Protein AF-C4B6M8-F1 (afdb_monomer_lite)

Structure (mmCIF, N/CA/C/O backbone):
data_AF-C4B6M8-F1
#
_entry.id   AF-C4B6M8-F1
#
loop_
_atom_site.group_PDB
_atom_site.id
_atom_site.type_symbol
_atom_site.label_atom_id
_atom_site.label_alt_id
_atom_site.label_comp_id
_atom_site.label_asym_id
_atom_site.label_entity_id
_atom_site.label_seq_id
_atom_site.pdbx_PDB_ins_code
_atom_site.Cartn_x
_atom_site.Cartn_y
_atom_site.Cartn_z
_atom_site.occupancy
_atom_site.B_iso_or_equiv
_atom_site.auth_seq_id
_atom_site.auth_comp_id
_atom_site.auth_asym_id
_atom_site.auth_atom_id
_atom_site.pdbx_PDB_model_num
ATOM 1 N N . ILE A 1 1 ? -3.244 21.703 19.132 1.00 48.34 1 ILE A N 1
ATOM 2 C CA . ILE A 1 1 ? -3.647 22.672 20.190 1.00 48.34 1 ILE A CA 1
ATOM 3 C C . ILE A 1 1 ? -4.623 22.036 21.185 1.00 48.34 1 ILE A C 1
ATOM 5 O O . ILE A 1 1 ? -4.313 22.049 22.366 1.00 48.34 1 ILE A O 1
ATOM 9 N N . LYS A 1 2 ? -5.740 21.423 20.753 1.00 48.28 2 LYS A N 1
ATOM 10 C CA . LYS A 1 2 ? -6.711 20.785 21.672 1.00 48.28 2 LYS A CA 1
ATOM 11 C C . LYS A 1 2 ? -6.120 19.629 22.501 1.00 48.28 2 LYS A C 1
ATOM 13 O O . LYS A 1 2 ? -6.300 19.632 23.711 1.00 48.28 2 LYS A O 1
ATOM 18 N N . ASP A 1 3 ? -5.331 18.742 21.893 1.00 51.31 3 ASP A N 1
ATOM 19 C CA . ASP A 1 3 ? -4.722 17.603 22.612 1.00 51.31 3 ASP A CA 1
ATOM 20 C C . ASP A 1 3 ? -3.684 18.035 23.658 1.00 51.31 3 ASP A C 1
ATOM 22 O O . ASP A 1 3 ? -3.608 17.466 24.742 1.00 51.31 3 ASP A O 1
ATOM 26 N N . VAL A 1 4 ? -2.935 19.108 23.377 1.00 56.59 4 VAL A N 1
ATOM 27 C CA . VAL A 1 4 ? -1.954 19.686 24.315 1.00 56.59 4 VAL A CA 1
ATOM 28 C C . VAL A 1 4 ? -2.655 20.270 25.547 1.00 56.59 4 VAL A C 1
ATOM 30 O O . VAL A 1 4 ? -2.193 20.085 26.667 1.00 56.59 4 VAL A O 1
ATOM 33 N N . ILE A 1 5 ? -3.810 20.917 25.356 1.00 60.72 5 ILE A N 1
ATOM 34 C CA . ILE A 1 5 ? -4.607 21.495 26.449 1.00 60.72 5 ILE A CA 1
ATOM 35 C C . ILE A 1 5 ? -5.268 20.398 27.299 1.00 60.72 5 ILE A C 1
ATOM 37 O O . ILE A 1 5 ? -5.384 20.550 28.513 1.00 60.72 5 ILE A O 1
ATOM 41 N N . ILE A 1 6 ? -5.700 19.295 26.680 1.00 61.78 6 ILE A N 1
ATOM 42 C CA . ILE A 1 6 ? -6.284 18.146 27.391 1.00 61.78 6 ILE A CA 1
ATOM 43 C C . ILE A 1 6 ? -5.220 17.458 28.245 1.00 61.78 6 ILE A C 1
ATOM 45 O O . ILE A 1 6 ? -5.457 17.216 29.426 1.00 61.78 6 ILE A O 1
ATOM 49 N N . ASN A 1 7 ? -4.036 17.218 27.679 1.00 66.62 7 ASN A N 1
ATOM 50 C CA . ASN A 1 7 ? -2.936 16.605 28.415 1.00 66.62 7 ASN A CA 1
ATOM 51 C C . ASN A 1 7 ? -2.505 17.471 29.603 1.00 66.62 7 ASN A C 1
ATOM 53 O O . ASN A 1 7 ? -2.341 16.934 30.691 1.00 66.62 7 ASN A O 1
ATOM 57 N N . GLN A 1 8 ? -2.431 18.798 29.442 1.00 76.69 8 GLN A N 1
ATOM 58 C CA . GLN A 1 8 ? -2.112 19.692 30.559 1.00 76.69 8 GLN A CA 1
ATOM 59 C C . GLN A 1 8 ? -3.161 19.619 31.682 1.00 76.69 8 GLN A C 1
ATOM 61 O O . GLN A 1 8 ? -2.805 19.454 32.842 1.00 76.69 8 GLN A O 1
ATOM 66 N N . LYS A 1 9 ? -4.459 19.644 31.347 1.00 75.62 9 LYS A N 1
ATOM 67 C CA . LYS A 1 9 ? -5.543 19.555 32.345 1.00 75.62 9 LYS A CA 1
ATOM 68 C C . LYS A 1 9 ? -5.577 18.224 33.099 1.00 75.62 9 LYS A C 1
ATOM 70 O O . LYS A 1 9 ? -5.992 18.196 34.257 1.00 75.62 9 LYS A O 1
ATOM 75 N N . ILE A 1 10 ? -5.201 17.125 32.441 1.00 80.19 10 ILE A N 1
ATOM 76 C CA . ILE A 1 10 ? -5.080 15.811 33.086 1.00 80.19 10 ILE A CA 1
ATOM 77 C C . ILE A 1 10 ? -3.898 15.827 34.054 1.00 80.19 10 ILE A C 1
ATOM 79 O O . ILE A 1 10 ? -4.069 15.415 35.198 1.00 80.19 10 ILE A O 1
ATOM 83 N N . THR A 1 11 ? -2.744 16.347 33.626 1.00 83.06 11 THR A N 1
ATOM 84 C CA . THR A 1 11 ? -1.555 16.483 34.477 1.00 83.06 11 THR A CA 1
ATOM 85 C C . THR A 1 11 ? -1.863 17.292 35.736 1.00 83.06 11 THR A C 1
ATOM 87 O O . THR A 1 11 ? -1.689 16.775 36.835 1.00 83.06 11 THR A O 1
ATOM 90 N N . ASP A 1 12 ? -2.456 18.483 35.597 1.00 84.25 12 ASP A N 1
ATOM 91 C CA . ASP A 1 12 ? -2.757 19.363 36.735 1.00 84.25 12 ASP A CA 1
ATOM 92 C C . ASP A 1 12 ? -3.690 18.689 37.767 1.00 84.25 12 ASP A C 1
ATOM 94 O O . ASP A 1 12 ? -3.538 18.844 38.978 1.00 84.25 12 ASP A O 1
ATOM 98 N N . LYS A 1 13 ? -4.672 17.900 37.306 1.00 84.38 13 LYS A N 1
ATOM 99 C CA . LYS A 1 13 ? -5.618 17.201 38.195 1.00 84.38 13 LYS A CA 1
ATOM 100 C C . LYS A 1 13 ? -5.038 15.931 38.818 1.00 84.38 13 LYS A C 1
ATOM 102 O O . LYS A 1 13 ? -5.407 15.597 39.944 1.00 84.38 13 LYS A O 1
ATOM 107 N N . VAL A 1 14 ? -4.131 15.241 38.128 1.00 85.12 14 VAL A N 1
ATOM 108 C CA . VAL A 1 14 ? -3.362 14.127 38.706 1.00 85.12 14 VAL A CA 1
ATOM 109 C C . VAL A 1 14 ? -2.420 14.642 39.794 1.00 85.12 14 VAL A C 1
ATOM 111 O O . VAL A 1 14 ? -2.337 14.030 40.859 1.00 85.12 14 VAL A O 1
ATOM 114 N N . ASP A 1 15 ? -1.792 15.797 39.585 1.00 88.44 15 ASP A N 1
ATOM 115 C CA . ASP A 1 15 ? -0.949 16.441 40.593 1.00 88.44 15 ASP A CA 1
ATOM 116 C C . ASP A 1 15 ? -1.760 16.851 41.831 1.00 88.44 15 ASP A C 1
ATOM 118 O O . ASP A 1 15 ? -1.361 16.548 42.958 1.00 88.44 15 ASP A O 1
ATOM 122 N N . ASN A 1 16 ? -2.961 17.407 41.640 1.00 88.25 16 ASN A N 1
ATOM 123 C CA . ASN A 1 16 ? -3.880 17.701 42.745 1.00 88.25 16 ASN A CA 1
ATOM 124 C C . ASN A 1 16 ? -4.294 16.441 43.529 1.00 88.25 16 ASN A C 1
ATOM 126 O O . ASN A 1 16 ? -4.378 16.477 44.758 1.00 88.25 16 ASN A O 1
ATOM 130 N N . LEU A 1 17 ? -4.528 15.310 42.850 1.00 90.62 17 LEU A N 1
ATOM 131 C CA . LEU A 1 17 ? -4.825 14.037 43.515 1.00 90.62 17 LEU A CA 1
ATOM 132 C C . LEU A 1 17 ? -3.621 13.541 44.329 1.00 90.62 17 LEU A C 1
ATOM 134 O O . LEU A 1 17 ? -3.787 13.105 45.467 1.00 90.62 17 LEU A O 1
ATOM 138 N N . ASN A 1 18 ? -2.410 13.638 43.777 1.00 89.06 18 ASN A N 1
ATOM 139 C CA . ASN A 1 18 ? -1.180 13.251 44.469 1.00 89.06 18 ASN A CA 1
ATOM 140 C C . ASN A 1 18 ? -0.934 14.106 45.721 1.00 89.06 18 ASN A C 1
ATOM 142 O O . ASN A 1 18 ? -0.530 13.581 46.768 1.00 89.06 18 ASN A O 1
ATOM 146 N N . GLN A 1 19 ? -1.223 15.406 45.641 1.00 89.38 19 GLN A N 1
ATOM 147 C CA . GLN A 1 19 ? -1.168 16.303 46.789 1.00 89.38 19 GLN A CA 1
ATOM 148 C C . GLN A 1 19 ? -2.208 15.916 47.846 1.00 89.38 19 GLN A C 1
ATOM 150 O O . GLN A 1 19 ? -1.851 15.742 49.011 1.00 89.38 19 GLN A O 1
ATOM 155 N N . ALA A 1 20 ? -3.463 15.693 47.442 1.00 87.94 20 ALA A N 1
ATOM 156 C CA . ALA A 1 20 ? -4.520 15.270 48.354 1.00 87.94 20 ALA A CA 1
ATOM 157 C C . ALA A 1 20 ? -4.141 13.966 49.072 1.00 87.94 20 ALA A C 1
ATOM 159 O O . ALA A 1 20 ? -4.194 13.910 50.295 1.00 87.94 20 ALA A O 1
ATOM 160 N N . VAL A 1 21 ? -3.656 12.952 48.345 1.00 87.81 21 VAL A N 1
ATOM 161 C CA . VAL A 1 21 ? -3.191 11.679 48.926 1.00 87.81 21 VAL A CA 1
ATOM 162 C C . VAL A 1 21 ? -2.068 11.903 49.942 1.00 87.81 21 VAL A C 1
ATOM 164 O O . VAL A 1 21 ? -2.057 11.265 50.995 1.00 87.81 21 VAL A O 1
ATOM 167 N N . SER A 1 22 ? -1.144 12.822 49.670 1.00 87.94 22 SER A N 1
ATOM 168 C CA . SER A 1 22 ? -0.061 13.155 50.602 1.00 87.94 22 SER A CA 1
ATOM 169 C C . SER A 1 22 ? -0.584 13.811 51.882 1.00 87.94 22 SER A C 1
ATOM 171 O O . SER A 1 22 ? -0.148 13.447 52.971 1.00 87.94 22 SER A O 1
ATOM 173 N N . GLU A 1 23 ? -1.567 14.707 51.773 1.00 82.75 23 GLU A N 1
ATOM 174 C CA . GLU A 1 23 ? -2.230 15.320 52.928 1.00 82.75 23 GLU A CA 1
ATOM 175 C C . GLU A 1 23 ? -3.019 14.289 53.750 1.00 82.75 23 GLU A C 1
ATOM 177 O O . GLU A 1 23 ? -2.897 14.272 54.972 1.00 82.75 23 GLU A O 1
ATOM 182 N N . THR A 1 24 ? -3.744 13.363 53.109 1.00 87.00 24 THR A N 1
ATOM 183 C CA . THR A 1 24 ? -4.506 12.319 53.831 1.00 87.00 24 THR A CA 1
ATOM 184 C C . THR A 1 24 ? -3.621 11.382 54.640 1.00 87.00 24 THR A C 1
ATOM 186 O O . THR A 1 24 ? -4.027 10.917 55.700 1.00 87.00 24 THR A O 1
ATOM 189 N N . LYS A 1 25 ? -2.383 11.132 54.192 1.00 81.50 25 LYS A N 1
ATOM 190 C CA . LYS A 1 25 ? -1.414 10.341 54.964 1.00 81.50 25 LYS A CA 1
ATOM 191 C C . LYS A 1 25 ? -1.017 11.025 56.272 1.00 81.50 25 LYS A C 1
ATOM 193 O O . LYS A 1 25 ? -0.603 10.338 57.198 1.00 81.50 25 LYS A O 1
ATOM 198 N N . LEU A 1 26 ? -1.124 12.353 56.335 1.00 81.12 26 LEU A N 1
ATOM 199 C CA . LEU A 1 26 ? -0.801 13.150 57.517 1.00 81.12 26 LEU A CA 1
ATOM 200 C C . LEU A 1 26 ? -2.026 13.382 58.408 1.00 81.12 26 LEU A C 1
ATOM 202 O O . LEU A 1 26 ? -1.895 13.374 59.627 1.00 81.12 26 LEU A O 1
ATOM 206 N N . THR A 1 27 ? -3.203 13.596 57.815 1.00 81.12 27 THR A N 1
ATOM 207 C CA . THR A 1 27 ? -4.416 13.996 58.547 1.00 81.12 27 THR A CA 1
ATOM 208 C C . THR A 1 27 ? -5.396 12.851 58.806 1.00 81.12 27 THR A C 1
ATOM 210 O O . THR A 1 27 ? -6.225 12.962 59.704 1.00 81.12 27 THR A O 1
ATOM 213 N N . GLY A 1 28 ? -5.333 11.767 58.027 1.00 80.94 28 GLY A N 1
ATOM 214 C CA . GLY A 1 28 ? -6.306 10.669 58.034 1.00 80.94 28 GLY A CA 1
ATOM 215 C C . GLY A 1 28 ? -7.668 11.004 57.405 1.00 80.94 28 GLY A C 1
ATOM 216 O O . GLY A 1 28 ? -8.536 10.136 57.365 1.00 80.94 28 GLY A O 1
ATOM 217 N N . ASP A 1 29 ? -7.872 12.232 56.916 1.00 83.50 29 ASP A N 1
ATOM 218 C CA . ASP A 1 29 ? -9.133 12.693 56.322 1.00 83.50 29 ASP A CA 1
ATOM 219 C C . ASP A 1 29 ? -9.140 12.484 54.803 1.00 83.50 29 ASP A C 1
ATOM 221 O O . ASP A 1 29 ? -8.376 13.115 54.074 1.00 83.50 29 ASP A O 1
ATOM 225 N N . PHE A 1 30 ? -10.033 11.621 54.320 1.00 86.88 30 PHE A N 1
ATOM 226 C CA . PHE A 1 30 ? -10.145 11.261 52.906 1.00 86.88 30 PHE A CA 1
ATOM 227 C C . PHE A 1 30 ? -11.026 12.203 52.079 1.00 86.88 30 PHE A C 1
ATOM 229 O O . PHE A 1 30 ? -11.053 12.070 50.854 1.00 86.88 30 PHE A O 1
ATOM 236 N N . SER A 1 31 ? -11.676 13.195 52.695 1.00 88.94 31 SER A N 1
ATOM 237 C CA . SER A 1 31 ? -12.639 14.082 52.023 1.00 88.94 31 SER A CA 1
ATOM 238 C C . SER A 1 31 ? -12.039 14.782 50.797 1.00 88.94 31 SER A C 1
ATOM 240 O O . SER A 1 31 ? -12.660 14.856 49.736 1.00 88.94 31 SER A O 1
ATOM 242 N N . LYS A 1 32 ? -10.781 15.235 50.895 1.00 84.50 32 LYS A N 1
ATOM 243 C CA . LYS A 1 32 ? -10.073 15.884 49.777 1.00 84.50 32 LYS A CA 1
ATOM 244 C C . LYS A 1 32 ? -9.710 14.918 48.648 1.00 84.50 32 LYS A C 1
ATOM 246 O O . LYS A 1 32 ? -9.715 15.311 47.484 1.00 84.50 32 LYS A O 1
ATOM 251 N N . VAL A 1 33 ? -9.402 13.661 48.972 1.00 86.56 33 VAL A N 1
ATOM 252 C CA . VAL A 1 33 ? -9.115 12.625 47.965 1.00 86.56 33 VAL A CA 1
ATOM 253 C C . VAL A 1 33 ? -10.389 12.234 47.240 1.00 86.56 33 VAL A C 1
ATOM 255 O O . VAL A 1 33 ? -10.375 12.132 46.018 1.00 86.56 33 VAL A O 1
ATOM 258 N N . GLU A 1 34 ? -11.500 12.080 47.958 1.00 87.69 34 GLU A N 1
ATOM 259 C CA . GLU A 1 34 ? -12.800 11.808 47.345 1.00 87.69 34 GLU A CA 1
ATOM 260 C C . GLU A 1 34 ? -13.224 12.934 46.398 1.00 87.69 34 GLU A C 1
ATOM 262 O O . GLU A 1 34 ? -13.634 12.660 45.267 1.00 87.69 34 GLU A O 1
ATOM 267 N N . GLN A 1 35 ? -13.033 14.194 46.805 1.00 88.94 35 GLN A N 1
ATOM 268 C CA . GLN A 1 35 ? -13.289 15.356 45.956 1.00 88.94 35 GLN A CA 1
ATOM 269 C C . GLN A 1 35 ? -12.393 15.368 44.705 1.00 88.94 35 GLN A C 1
ATOM 271 O O . GLN A 1 35 ? -12.903 15.463 43.587 1.00 88.94 35 GLN A O 1
ATOM 276 N N . ALA A 1 36 ? -11.074 15.206 44.859 1.00 86.56 36 ALA A N 1
ATOM 277 C CA . ALA A 1 36 ? -10.137 15.181 43.732 1.00 86.56 36 ALA A CA 1
ATOM 278 C C . ALA A 1 36 ? -10.435 14.030 42.751 1.00 86.56 36 ALA A C 1
ATOM 280 O O . ALA A 1 36 ? -10.331 14.181 41.532 1.00 86.56 36 ALA A O 1
ATOM 281 N N . LEU A 1 37 ? -10.862 12.879 43.269 1.00 86.75 37 LEU A N 1
ATOM 282 C CA . LEU A 1 37 ? -11.197 11.705 42.469 1.00 86.75 37 LEU A CA 1
ATOM 283 C C . LEU A 1 37 ? -12.554 11.859 41.758 1.00 86.75 37 LEU A C 1
ATOM 285 O O . LEU A 1 37 ? -12.715 11.369 40.638 1.00 86.75 37 LEU A O 1
ATOM 289 N N . ALA A 1 38 ? -13.512 12.575 42.355 1.00 85.56 38 ALA A N 1
ATOM 290 C CA . ALA A 1 38 ? -14.756 12.979 41.697 1.00 85.56 38 ALA A CA 1
ATOM 291 C C . ALA A 1 38 ? -14.496 13.968 40.546 1.00 85.56 38 ALA A C 1
ATOM 293 O O . ALA A 1 38 ? -15.040 13.801 39.454 1.00 85.56 38 ALA A O 1
ATOM 294 N N . GLU A 1 39 ? -13.601 14.935 40.749 1.00 82.88 39 GLU A N 1
ATOM 295 C CA . GLU A 1 39 ? -13.173 15.876 39.711 1.00 82.88 39 GLU A CA 1
ATOM 296 C C . GLU A 1 39 ? -12.392 15.211 38.563 1.00 82.88 39 GLU A C 1
ATOM 298 O O . GLU A 1 39 ? -12.487 15.635 37.409 1.00 82.88 39 GLU A O 1
ATOM 303 N N . LEU A 1 40 ? -11.614 14.163 38.854 1.00 82.25 40 LEU A N 1
ATOM 304 C CA . LEU A 1 40 ? -10.937 13.365 37.828 1.00 82.25 40 LEU A CA 1
ATOM 305 C C . LEU A 1 40 ? -11.941 12.526 37.019 1.00 82.25 40 LEU A C 1
ATOM 307 O O . LEU A 1 40 ? -11.781 12.342 35.813 1.00 82.25 40 LEU A O 1
ATOM 311 N N . LYS A 1 41 ? -13.008 12.038 37.664 1.00 81.44 41 LYS A N 1
ATOM 312 C CA . LYS A 1 41 ? -14.100 11.322 36.989 1.00 81.44 41 LYS A CA 1
ATOM 313 C C . LYS A 1 41 ? -14.938 12.247 36.099 1.00 81.44 41 LYS A C 1
ATOM 315 O O . LYS A 1 41 ? -15.330 11.817 35.012 1.00 81.44 41 LYS A O 1
ATOM 320 N N . SER A 1 42 ? -15.183 13.498 36.503 1.00 73.94 42 SER A N 1
ATOM 321 C CA . SER A 1 42 ? -15.979 14.452 35.710 1.00 73.94 42 SER A CA 1
ATOM 322 C C . SER A 1 42 ? -15.272 14.934 34.436 1.00 73.94 42 SER A C 1
ATOM 324 O O . SER A 1 42 ? -15.937 15.130 33.421 1.00 73.94 42 SER A O 1
ATOM 326 N N . LEU A 1 43 ? -13.932 14.988 34.418 1.00 69.50 43 LEU A N 1
ATOM 327 C CA . LEU A 1 43 ? -13.131 15.249 33.204 1.00 69.50 43 LEU A CA 1
ATOM 328 C C . LEU A 1 43 ? -13.500 14.329 32.025 1.00 69.50 43 LEU A C 1
ATOM 330 O O . LEU A 1 43 ? -13.516 14.762 30.874 1.00 69.50 43 LEU A O 1
ATOM 334 N N . SER A 1 44 ? -13.792 13.053 32.307 1.00 59.28 44 SER A N 1
ATOM 335 C CA . SER A 1 44 ? -14.167 12.065 31.287 1.00 59.28 44 SER A CA 1
ATOM 336 C C . SER A 1 44 ? -15.573 12.313 30.732 1.00 59.28 44 SER A C 1
ATOM 338 O O . SER A 1 44 ? -15.836 11.953 29.590 1.00 59.28 44 SER A O 1
ATOM 340 N N . LEU A 1 45 ? -16.476 12.922 31.507 1.00 55.12 45 LEU A N 1
ATOM 341 C CA . LEU A 1 45 ? -17.876 13.136 31.129 1.00 55.12 45 LEU A CA 1
ATOM 342 C C . LEU A 1 45 ? -18.090 14.445 30.359 1.00 55.12 45 LEU A C 1
ATOM 344 O O . LEU A 1 45 ? -18.795 14.431 29.350 1.00 55.12 45 LEU A O 1
ATOM 348 N N . ASP A 1 46 ? -17.418 15.530 30.749 1.00 55.53 46 ASP A N 1
ATOM 349 C CA . ASP A 1 46 ? -17.610 16.843 30.113 1.00 55.53 46 ASP A CA 1
ATOM 350 C C . ASP A 1 46 ? -16.987 16.932 28.707 1.00 55.53 46 ASP A C 1
ATOM 352 O O . ASP A 1 46 ? -17.403 17.753 27.892 1.00 55.53 46 ASP A O 1
ATOM 356 N N . GLN A 1 47 ? -16.023 16.063 28.370 1.00 54.84 47 GLN A N 1
ATOM 357 C CA . GLN A 1 47 ? -15.399 16.026 27.037 1.00 54.84 47 GLN A CA 1
ATOM 358 C C . GLN A 1 47 ? -15.791 14.824 26.162 1.00 54.84 47 GLN A C 1
ATOM 360 O O . GLN A 1 47 ? -15.553 14.869 24.951 1.00 54.84 47 GLN A O 1
ATOM 365 N N . LYS A 1 48 ? -16.430 13.771 26.700 1.00 49.09 48 LYS A N 1
ATOM 366 C CA . LYS A 1 48 ? -16.854 12.606 25.889 1.00 49.09 48 LYS A CA 1
ATOM 367 C C . LYS A 1 48 ? -18.191 12.750 25.169 1.00 49.09 48 LYS A C 1
ATOM 369 O O . LYS A 1 48 ? -18.494 11.886 24.352 1.00 49.09 48 LYS A O 1
ATOM 374 N N . ASN A 1 49 ? -18.942 13.831 25.371 1.00 48.84 49 ASN A N 1
ATOM 375 C CA . ASN A 1 49 ? -20.223 14.018 24.678 1.00 48.84 49 ASN A CA 1
ATOM 376 C C . ASN A 1 49 ? -20.232 15.068 23.561 1.00 48.84 49 ASN A C 1
ATOM 378 O O . ASN A 1 49 ? -21.223 15.140 22.835 1.00 48.84 49 ASN A O 1
ATOM 382 N N . GLU A 1 50 ? -19.133 15.791 23.322 1.00 50.34 50 GLU A N 1
ATOM 383 C CA . GLU A 1 50 ? -19.027 16.639 22.125 1.00 50.34 50 GLU A CA 1
ATOM 384 C C . GLU A 1 50 ? -18.172 16.041 21.005 1.00 50.34 50 GLU A C 1
ATOM 386 O O . GLU A 1 50 ? -18.419 16.371 19.851 1.00 50.34 50 GLU A O 1
ATOM 391 N N . SER A 1 51 ? -17.221 15.138 21.284 1.00 44.38 51 SER A N 1
ATOM 392 C CA . SER A 1 51 ? -16.296 14.624 20.255 1.00 44.38 51 SER A CA 1
ATOM 393 C C . SER A 1 51 ? -16.685 13.272 19.639 1.00 44.38 51 SER A C 1
ATOM 395 O O . SER A 1 51 ? -16.330 13.020 18.492 1.00 44.38 51 SER A O 1
ATOM 397 N N . PHE A 1 52 ? -17.491 12.441 20.316 1.00 44.09 52 PHE A N 1
ATOM 398 C CA . PHE A 1 52 ? -18.054 11.208 19.729 1.00 44.09 52 PHE A CA 1
ATOM 399 C C . PHE A 1 52 ? -19.424 11.402 19.059 1.00 44.09 52 PHE A C 1
ATOM 401 O O . PHE A 1 52 ? -19.917 10.496 18.394 1.00 44.09 52 PHE A O 1
ATOM 408 N N . ASN A 1 53 ? -19.991 12.610 19.151 1.00 48.91 53 ASN A N 1
ATOM 409 C CA . ASN A 1 53 ?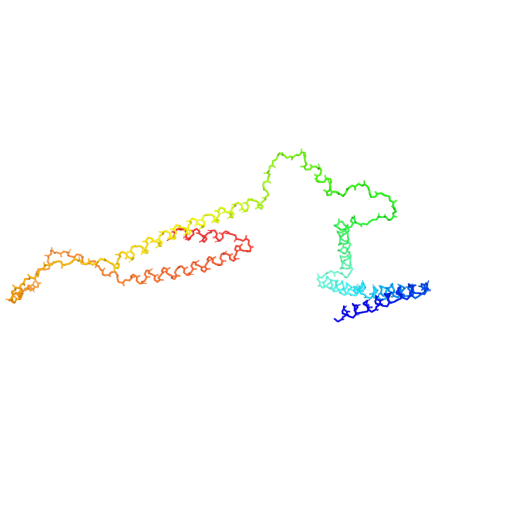 -21.107 13.066 18.319 1.00 48.91 53 ASN A CA 1
ATOM 410 C C . ASN A 1 53 ? -20.661 14.058 17.222 1.00 48.91 53 ASN A C 1
ATOM 412 O O . ASN A 1 53 ? -21.504 14.719 16.611 1.00 48.91 53 ASN A O 1
ATOM 416 N N . VAL A 1 54 ? -19.360 14.133 16.885 1.00 43.91 54 VAL A N 1
ATOM 417 C CA . VAL A 1 54 ? -18.882 14.763 15.627 1.00 43.91 54 VAL A CA 1
ATOM 418 C C . VAL A 1 54 ? -19.022 13.767 14.478 1.00 43.91 54 VAL A C 1
ATOM 420 O O . VAL A 1 54 ? -18.089 13.340 13.815 1.00 43.91 54 VAL A O 1
ATOM 423 N N . GLY A 1 55 ? -20.265 13.369 14.300 1.00 40.28 55 GLY A N 1
ATOM 424 C CA . GLY A 1 55 ? -20.817 12.663 13.164 1.00 40.28 55 GLY A CA 1
ATOM 425 C C . GLY A 1 55 ? -22.301 12.970 13.181 1.00 40.28 55 GLY A C 1
ATOM 426 O O . GLY A 1 55 ? -23.134 12.070 13.093 1.00 40.28 55 GLY A O 1
ATOM 427 N N . LYS A 1 56 ? -22.628 14.250 13.424 1.00 50.75 56 LYS A N 1
ATOM 428 C CA . LYS A 1 56 ? -23.974 14.776 13.281 1.00 50.75 56 LYS A CA 1
ATOM 429 C C . LYS A 1 56 ? -24.509 14.193 11.985 1.00 50.75 56 LYS A C 1
ATOM 431 O O . LYS A 1 56 ? -23.904 14.322 10.923 1.00 50.75 56 LYS A O 1
ATOM 436 N N . ASN A 1 57 ? -25.658 13.548 12.106 1.00 50.62 57 ASN A N 1
ATOM 437 C CA . ASN A 1 57 ? -26.454 13.009 11.016 1.00 50.62 57 ASN A CA 1
ATOM 438 C C . ASN A 1 57 ? -26.542 13.998 9.825 1.00 50.62 57 ASN A C 1
ATOM 440 O O . ASN A 1 57 ? -26.757 13.558 8.714 1.00 50.62 57 ASN A O 1
ATOM 444 N N . SER A 1 58 ? -26.309 15.304 10.015 1.00 54.94 58 SER A N 1
ATOM 445 C CA . SER A 1 58 ? -26.226 16.340 8.978 1.00 54.94 58 SER A CA 1
ATOM 446 C C . SER A 1 58 ? -25.302 16.034 7.794 1.00 54.94 58 SER A C 1
ATOM 448 O O . SER A 1 58 ? -25.730 16.267 6.668 1.00 54.94 58 SER A O 1
ATOM 450 N N . ASP A 1 59 ? -24.099 15.483 7.996 1.00 56.94 59 ASP A N 1
ATOM 451 C CA . ASP A 1 59 ? -23.179 15.209 6.872 1.00 56.94 59 ASP A CA 1
ATOM 452 C C . ASP A 1 59 ? -23.618 13.971 6.080 1.00 56.94 59 ASP A C 1
ATOM 454 O O . ASP A 1 59 ? -23.471 13.892 4.864 1.00 56.94 59 ASP A O 1
ATOM 458 N N . LEU A 1 60 ? -24.250 13.009 6.757 1.00 62.44 60 LEU A N 1
ATOM 459 C CA . LEU A 1 60 ? -24.869 11.858 6.103 1.00 62.44 60 LEU A CA 1
ATOM 460 C C . LEU A 1 60 ? -26.208 12.215 5.450 1.00 62.44 60 LEU A C 1
ATOM 462 O O . LEU A 1 60 ? -26.548 11.619 4.432 1.00 62.44 60 LEU A O 1
ATOM 466 N N . GLN A 1 61 ? -26.968 13.162 6.006 1.00 70.56 61 GLN A N 1
ATOM 467 C CA . GLN A 1 61 ? -28.207 13.657 5.404 1.00 70.56 61 GLN A CA 1
ATOM 468 C C . GLN A 1 61 ? -27.902 14.467 4.147 1.00 70.56 61 GLN A C 1
ATOM 470 O O . GLN A 1 61 ? -28.495 14.184 3.116 1.00 70.56 61 GLN A O 1
ATOM 475 N N . SER A 1 62 ? -26.930 15.384 4.179 1.00 76.06 62 SER A N 1
ATOM 476 C CA . SER A 1 62 ? -26.546 16.167 2.998 1.00 76.06 62 SER A CA 1
ATOM 477 C C . SER A 1 62 ? -26.033 15.275 1.862 1.00 76.06 62 SER A C 1
ATOM 479 O O . SER A 1 62 ? -26.444 15.435 0.712 1.00 76.06 62 SER A O 1
ATOM 481 N N . VAL A 1 63 ? -25.218 14.262 2.180 1.00 77.94 63 VAL A N 1
ATOM 482 C CA . VAL A 1 63 ? -24.777 13.253 1.206 1.00 77.94 63 VAL A CA 1
ATOM 483 C C . VAL A 1 63 ? -25.958 12.422 0.701 1.00 77.94 63 VAL A C 1
ATOM 485 O O . VAL A 1 63 ? -26.078 12.197 -0.501 1.00 77.94 63 VAL A O 1
ATOM 488 N N . ARG A 1 64 ? -26.869 11.990 1.581 1.00 79.81 64 ARG A N 1
ATOM 489 C CA . ARG A 1 64 ? -28.062 11.220 1.192 1.00 79.81 64 ARG A CA 1
ATOM 490 C C . ARG A 1 64 ? -28.987 12.024 0.280 1.00 79.81 64 ARG A C 1
ATOM 492 O O . ARG A 1 64 ? -29.503 11.470 -0.689 1.00 79.81 64 ARG A O 1
ATOM 499 N N . ASP A 1 65 ? -29.181 13.303 0.565 1.00 83.19 65 ASP A N 1
ATOM 500 C CA . ASP A 1 65 ? -30.035 14.188 -0.219 1.00 83.19 65 ASP A CA 1
ATOM 501 C C . ASP A 1 65 ? -29.389 14.536 -1.565 1.00 83.19 65 ASP A C 1
ATOM 503 O O . ASP A 1 65 ? -30.077 14.527 -2.584 1.00 83.19 65 ASP A O 1
ATOM 507 N N . SER A 1 66 ? -28.063 14.701 -1.609 1.00 85.75 66 SER A N 1
ATOM 508 C CA . SER A 1 66 ? -27.300 14.839 -2.858 1.00 85.75 66 SER A CA 1
ATOM 509 C C . SER A 1 66 ? -27.391 13.584 -3.739 1.00 85.75 66 SER A C 1
ATOM 511 O O . SER A 1 66 ? -27.674 13.666 -4.939 1.00 85.75 66 SER A O 1
ATOM 513 N N . VAL A 1 67 ? -27.254 12.394 -3.142 1.00 84.94 67 VAL A N 1
ATOM 514 C CA . VAL A 1 67 ? -27.414 11.111 -3.847 1.00 84.94 67 VAL A CA 1
ATOM 515 C C . VAL A 1 67 ? -28.841 10.955 -4.375 1.00 84.94 67 VAL A C 1
ATOM 517 O O . VAL A 1 67 ? -29.026 10.600 -5.537 1.00 84.94 67 VAL A O 1
ATOM 520 N N . ARG A 1 68 ? -29.863 11.273 -3.570 1.00 87.62 68 ARG A N 1
ATOM 521 C CA . ARG A 1 68 ? -31.264 11.267 -4.027 1.00 87.62 68 ARG A CA 1
ATOM 522 C C . ARG A 1 68 ? -31.493 12.272 -5.154 1.00 87.62 68 ARG A C 1
ATOM 524 O O . ARG A 1 68 ? -32.159 11.925 -6.123 1.00 87.62 68 ARG A O 1
ATOM 531 N N . GLY A 1 69 ? -30.921 13.472 -5.063 1.00 85.81 69 GLY A N 1
ATOM 532 C CA . GLY A 1 69 ? -30.986 14.491 -6.113 1.00 85.81 69 GLY A CA 1
ATOM 533 C C . GLY A 1 69 ? -30.368 14.016 -7.428 1.00 85.81 69 GLY A C 1
ATOM 534 O O . GLY A 1 69 ? -30.978 14.178 -8.480 1.00 85.81 69 GLY A O 1
ATOM 535 N N . THR A 1 70 ? -29.219 13.343 -7.363 1.00 88.81 70 THR A N 1
ATOM 536 C CA . THR A 1 70 ? -28.542 12.764 -8.536 1.00 88.81 70 THR A CA 1
ATOM 537 C C . THR A 1 70 ? -29.359 11.632 -9.160 1.00 88.81 70 THR A C 1
ATOM 539 O O . THR A 1 70 ? -29.532 11.588 -10.373 1.00 88.81 70 THR A O 1
ATOM 542 N N . LEU A 1 71 ? -29.918 10.732 -8.342 1.00 87.19 71 LEU A N 1
ATOM 543 C CA . LEU A 1 71 ? -30.783 9.649 -8.822 1.00 87.19 71 LEU A CA 1
ATOM 544 C C . LEU A 1 71 ? -32.036 10.193 -9.519 1.00 87.19 71 LEU A C 1
ATOM 546 O O . LEU A 1 71 ? -32.421 9.683 -10.569 1.00 87.19 71 LEU A O 1
ATOM 550 N N . VAL A 1 72 ? -32.635 11.252 -8.968 1.00 87.88 72 VAL A N 1
ATOM 551 C CA . VAL A 1 72 ? -33.774 11.937 -9.594 1.00 87.88 72 VAL A CA 1
ATOM 552 C C . VAL A 1 72 ? -33.359 12.642 -10.889 1.00 87.88 72 VAL A C 1
ATOM 554 O O . VAL A 1 72 ? -34.078 12.559 -11.881 1.00 87.88 72 VAL A O 1
ATOM 557 N N . GLY A 1 73 ? -32.180 13.270 -10.921 1.00 84.94 73 GLY A N 1
ATOM 558 C CA . GLY A 1 73 ? -31.606 13.871 -12.131 1.00 84.94 73 GLY A CA 1
ATOM 559 C C . GLY A 1 73 ? -31.331 12.863 -13.254 1.00 84.94 73 GLY A C 1
ATOM 560 O O . GLY A 1 73 ? -31.416 13.219 -14.423 1.00 84.94 73 GLY A O 1
ATOM 561 N N . ASN A 1 74 ? -31.092 11.596 -12.904 1.00 88.56 74 ASN A N 1
ATOM 562 C CA . ASN A 1 74 ? -30.894 10.487 -13.841 1.00 88.56 74 ASN A CA 1
ATOM 563 C C . ASN A 1 74 ? -32.198 9.746 -14.211 1.00 88.56 74 ASN A C 1
ATOM 565 O O . ASN A 1 74 ? -32.141 8.651 -14.768 1.00 88.56 74 ASN A O 1
ATOM 569 N N . GLY A 1 75 ? -33.371 10.318 -13.909 1.00 84.88 75 GLY A N 1
ATOM 570 C CA . GLY A 1 75 ? -34.665 9.827 -14.399 1.00 84.88 75 GLY A CA 1
ATOM 571 C C . GLY A 1 75 ? -35.469 8.945 -13.439 1.00 84.88 75 GLY A C 1
ATOM 572 O O . GLY A 1 75 ? -36.538 8.478 -13.824 1.00 84.88 75 GLY A O 1
ATOM 573 N N . LEU A 1 76 ? -35.018 8.730 -12.195 1.00 88.06 76 LEU A N 1
ATOM 574 C CA . LEU A 1 76 ? -35.844 8.072 -11.172 1.00 88.06 76 LEU A CA 1
ATOM 575 C C . LEU A 1 76 ? -36.851 9.061 -10.568 1.00 88.06 76 LEU A C 1
ATOM 577 O O . LEU A 1 76 ? -36.548 10.234 -10.344 1.00 88.06 76 LEU A O 1
ATOM 581 N N . SER A 1 77 ? -38.039 8.588 -10.192 1.00 91.25 77 SER A N 1
ATOM 582 C CA . SER A 1 77 ? -38.943 9.411 -9.384 1.00 91.25 77 SER A CA 1
ATOM 583 C C . SER A 1 77 ? -38.369 9.639 -7.977 1.00 91.25 77 SER A C 1
ATOM 585 O O . SER A 1 77 ? -37.611 8.825 -7.441 1.00 91.25 77 SER A O 1
ATOM 587 N N . LYS A 1 78 ? -38.776 10.730 -7.311 1.00 85.62 78 LYS A N 1
ATOM 588 C CA . LYS A 1 78 ? -38.363 11.028 -5.920 1.00 85.62 78 LYS A CA 1
ATOM 589 C C . LYS A 1 78 ? -38.651 9.862 -4.965 1.00 85.62 78 LYS A C 1
ATOM 591 O O . LYS A 1 78 ? -37.868 9.589 -4.052 1.00 85.62 78 LYS A O 1
ATOM 596 N N . THR A 1 79 ? -39.757 9.156 -5.193 1.00 86.94 79 THR A N 1
ATOM 597 C CA . THR A 1 79 ? -40.175 7.998 -4.396 1.00 86.94 79 THR A CA 1
ATOM 598 C C . THR A 1 79 ? -39.277 6.788 -4.646 1.00 86.94 79 THR A C 1
ATOM 600 O O . THR A 1 79 ? -38.859 6.134 -3.691 1.00 86.94 79 THR A O 1
ATOM 603 N N . GLU A 1 80 ? -38.936 6.502 -5.902 1.00 87.69 80 GLU A N 1
ATOM 604 C CA . GLU A 1 80 ? -38.029 5.404 -6.264 1.00 87.69 80 GLU A CA 1
ATOM 605 C C . GLU A 1 80 ? -36.608 5.659 -5.765 1.00 87.69 80 GLU A C 1
ATOM 607 O O . GLU A 1 80 ? -36.024 4.781 -5.134 1.00 87.69 80 GLU A O 1
ATOM 612 N N . ALA A 1 81 ? -36.086 6.876 -5.936 1.00 87.12 81 ALA A N 1
ATOM 613 C CA . ALA A 1 81 ? -34.773 7.265 -5.422 1.00 87.12 81 ALA A CA 1
ATOM 614 C C . ALA A 1 81 ? -34.691 7.121 -3.891 1.00 87.12 81 ALA A C 1
ATOM 616 O O . ALA A 1 81 ? -33.687 6.657 -3.344 1.00 87.12 81 ALA A O 1
ATOM 617 N N . THR A 1 82 ? -35.772 7.466 -3.184 1.00 87.06 82 THR A N 1
ATOM 618 C CA . THR A 1 82 ? -35.858 7.314 -1.725 1.00 87.06 82 THR A CA 1
ATOM 619 C C . THR A 1 82 ? -35.887 5.845 -1.306 1.00 87.06 82 THR A C 1
ATOM 621 O O . THR A 1 82 ? -35.148 5.466 -0.394 1.00 87.06 82 THR A O 1
ATOM 624 N N . LYS A 1 83 ? -36.699 5.014 -1.977 1.00 91.81 83 LYS A N 1
ATOM 625 C CA . LYS A 1 83 ? -36.777 3.566 -1.724 1.00 91.81 83 LYS A CA 1
ATOM 626 C C . LYS A 1 83 ? -35.437 2.880 -1.989 1.00 91.81 83 LYS A C 1
ATOM 628 O O . LYS A 1 83 ? -34.942 2.170 -1.123 1.00 91.81 83 LYS A O 1
ATOM 633 N N . LEU A 1 84 ? -34.813 3.165 -3.129 1.00 90.50 84 LEU A N 1
ATOM 634 C CA . LEU A 1 84 ? -33.526 2.593 -3.518 1.00 90.50 84 LEU A CA 1
ATOM 635 C C . LEU A 1 84 ? -32.411 2.969 -2.531 1.00 90.50 84 LEU A C 1
ATOM 637 O O . LEU A 1 84 ? -31.665 2.110 -2.065 1.00 90.50 84 LEU A O 1
ATOM 641 N N . SER A 1 85 ? -32.340 4.246 -2.142 1.00 87.50 85 SER A N 1
ATOM 642 C CA . SER A 1 85 ? -31.393 4.727 -1.128 1.00 87.50 85 SER A CA 1
ATOM 643 C C . SER A 1 85 ? -31.575 4.014 0.219 1.00 87.50 85 SER A C 1
ATOM 645 O O . SER A 1 85 ? -30.592 3.689 0.890 1.00 87.50 85 SER A O 1
ATOM 647 N N . LYS A 1 86 ? -32.824 3.726 0.606 1.00 88.88 86 LYS A N 1
ATOM 648 C CA . LYS A 1 86 ? -33.136 2.974 1.825 1.00 88.88 86 LYS A CA 1
ATOM 649 C C . LYS A 1 86 ? -32.676 1.515 1.724 1.00 88.88 86 LYS A C 1
ATOM 651 O O . LYS A 1 86 ? -31.973 1.064 2.624 1.00 88.88 86 LYS A O 1
ATOM 656 N N . SER A 1 87 ? -32.955 0.834 0.610 1.00 91.38 87 SER A N 1
ATOM 657 C CA . SER A 1 87 ? -32.511 -0.546 0.367 1.00 91.38 87 SER A CA 1
ATOM 658 C C . SER A 1 87 ? -30.990 -0.704 0.446 1.00 91.38 87 SER A C 1
ATOM 660 O O . SER A 1 87 ? -30.506 -1.609 1.120 1.00 91.38 87 SER A O 1
ATOM 662 N N . PHE A 1 88 ? -30.217 0.207 -0.154 1.00 89.12 88 PHE A N 1
ATOM 663 C CA . PHE A 1 88 ? -28.752 0.177 -0.042 1.00 89.12 88 PHE A CA 1
ATOM 664 C C . PHE A 1 88 ? -28.254 0.373 1.396 1.00 89.12 88 PHE A C 1
ATOM 666 O O . PHE A 1 88 ? -27.287 -0.267 1.811 1.00 89.12 88 PHE A O 1
ATOM 673 N N . SER A 1 89 ? -28.911 1.240 2.173 1.00 86.25 89 SER A N 1
ATOM 674 C CA . SER A 1 89 ? -28.566 1.444 3.583 1.00 86.25 89 SER A CA 1
ATOM 675 C C . SER A 1 89 ? -28.817 0.192 4.422 1.00 86.25 89 SER A C 1
ATOM 677 O O . SER A 1 89 ? -28.023 -0.103 5.315 1.00 86.25 89 SER A O 1
ATOM 679 N N . ASP A 1 90 ? -29.908 -0.522 4.150 1.00 88.38 90 ASP A N 1
ATOM 680 C CA . ASP A 1 90 ? -30.273 -1.733 4.881 1.00 88.38 90 ASP A CA 1
ATOM 681 C C . ASP A 1 90 ? -29.311 -2.888 4.536 1.00 88.38 90 ASP A C 1
ATOM 683 O O . ASP A 1 90 ? -28.773 -3.514 5.448 1.00 88.38 90 ASP A O 1
ATOM 687 N N . ILE A 1 91 ? -28.958 -3.065 3.254 1.00 91.38 91 ILE A N 1
ATOM 688 C CA . ILE A 1 91 ? -27.933 -4.032 2.807 1.00 91.38 91 ILE A CA 1
ATOM 689 C C . ILE A 1 91 ? -26.581 -3.749 3.470 1.00 91.38 91 ILE A C 1
ATOM 691 O O . ILE A 1 91 ? -25.925 -4.658 3.974 1.00 91.38 91 ILE A O 1
ATOM 695 N N . ARG A 1 92 ? -26.151 -2.481 3.498 1.00 85.81 92 ARG A N 1
ATOM 696 C CA . ARG A 1 92 ? -24.882 -2.098 4.133 1.00 85.81 92 ARG A CA 1
ATOM 697 C C . ARG A 1 92 ? -24.868 -2.460 5.618 1.00 85.81 92 ARG A C 1
ATOM 699 O O . ARG A 1 92 ? -23.845 -2.923 6.115 1.00 85.81 92 ARG A O 1
ATOM 706 N N . LYS A 1 93 ? -25.980 -2.232 6.321 1.00 84.12 93 LYS A N 1
ATOM 707 C CA . LYS A 1 93 ? -26.112 -2.563 7.742 1.00 84.12 93 LYS A CA 1
ATOM 708 C C . LYS A 1 93 ? -26.032 -4.075 7.963 1.00 84.12 93 LYS A C 1
ATOM 710 O O . LYS A 1 93 ? -25.240 -4.514 8.790 1.00 84.12 93 LYS A O 1
ATOM 715 N N . GLU A 1 94 ? -26.773 -4.849 7.177 1.00 86.19 94 GLU A N 1
ATOM 716 C CA . GLU A 1 94 ? -26.772 -6.312 7.251 1.00 86.19 94 GLU A CA 1
ATOM 717 C C . GLU A 1 94 ? -25.385 -6.906 6.952 1.00 86.19 94 GLU A C 1
ATOM 719 O O . GLU A 1 94 ? -24.916 -7.788 7.669 1.00 86.19 94 GLU A O 1
ATOM 724 N N . LEU A 1 95 ? -24.685 -6.395 5.934 1.00 85.56 95 LEU A N 1
ATOM 725 C CA . LEU A 1 95 ? -23.312 -6.806 5.628 1.00 85.56 95 LEU A CA 1
ATOM 726 C C . LEU A 1 95 ? -22.359 -6.500 6.782 1.00 85.56 95 LEU A C 1
ATOM 728 O O . LEU A 1 95 ? -21.519 -7.326 7.122 1.00 85.56 95 LEU A O 1
ATOM 732 N N . ASN A 1 96 ? -22.496 -5.329 7.401 1.00 80.62 96 ASN A N 1
ATOM 733 C CA . ASN A 1 96 ? -21.645 -4.937 8.515 1.00 80.62 96 ASN A CA 1
ATOM 734 C C . ASN A 1 96 ? -21.876 -5.830 9.747 1.00 80.62 96 ASN A C 1
ATOM 736 O O . ASN A 1 96 ? -20.923 -6.227 10.410 1.00 80.62 96 ASN A O 1
ATOM 740 N N . GLU A 1 97 ? -23.128 -6.201 10.018 1.00 80.69 97 GLU A N 1
ATOM 741 C CA . GLU A 1 97 ? -23.489 -7.152 11.076 1.00 80.69 97 GLU A CA 1
ATOM 742 C C . GLU A 1 97 ? -22.983 -8.572 10.771 1.00 80.69 97 GLU A C 1
ATOM 744 O O . GLU A 1 97 ? -22.463 -9.243 11.657 1.00 80.69 97 GLU A O 1
ATOM 749 N N . LYS A 1 98 ? -23.042 -9.024 9.516 1.00 81.62 98 LYS A N 1
ATOM 750 C CA . LYS A 1 98 ? -22.538 -10.352 9.125 1.00 81.62 98 LYS A CA 1
ATOM 751 C C . LYS A 1 98 ? -21.011 -10.450 9.109 1.00 81.62 98 LYS A C 1
ATOM 753 O O . LYS A 1 98 ? -20.474 -11.503 9.436 1.00 81.62 98 LYS A O 1
ATOM 758 N N . LEU A 1 99 ? -20.316 -9.379 8.725 1.00 76.75 99 LEU A N 1
ATOM 759 C CA . LEU A 1 99 ? -18.852 -9.358 8.617 1.00 76.75 99 LEU A CA 1
ATOM 760 C C . LEU A 1 99 ? -18.159 -9.027 9.943 1.00 76.75 99 LEU A C 1
ATOM 762 O O . LEU A 1 99 ? -17.062 -9.520 10.192 1.00 76.75 99 LEU A O 1
ATOM 766 N N . PHE A 1 100 ? -18.786 -8.210 10.794 1.00 78.25 100 PHE A N 1
ATOM 767 C CA . PHE A 1 100 ? -18.151 -7.676 12.005 1.00 78.25 100 PHE A CA 1
ATOM 768 C C . PHE A 1 100 ? -18.991 -7.853 13.284 1.00 78.25 100 PHE A C 1
ATOM 770 O O . PHE A 1 100 ? -18.532 -7.502 14.368 1.00 78.25 100 PHE A O 1
ATOM 777 N N . GLY A 1 101 ? -20.215 -8.382 13.195 1.00 55.88 101 GLY A N 1
ATOM 778 C CA . GLY A 1 101 ? -21.210 -8.340 14.274 1.00 55.88 101 GLY A CA 1
ATOM 779 C C . GLY A 1 101 ? -21.279 -9.539 15.225 1.00 55.88 101 GLY A C 1
ATOM 780 O O . GLY A 1 101 ? -22.178 -9.558 16.057 1.00 55.88 101 GLY A O 1
ATOM 781 N N . ASN A 1 102 ? -20.355 -10.508 15.199 1.00 56.56 102 ASN A N 1
ATOM 782 C CA . ASN A 1 102 ? -20.383 -11.639 16.151 1.00 56.56 102 ASN A CA 1
ATOM 783 C C . ASN A 1 102 ? -19.691 -11.359 17.509 1.00 56.56 102 ASN A C 1
ATOM 785 O O . ASN A 1 102 ? -19.228 -12.285 18.167 1.00 56.56 102 ASN A O 1
ATOM 789 N N . SER A 1 103 ? -19.568 -10.094 17.931 1.00 55.38 103 SER A N 1
ATOM 790 C CA . SER A 1 103 ? -18.838 -9.717 19.160 1.00 55.38 103 SER A CA 1
ATOM 791 C C . SER A 1 103 ? -19.688 -8.991 20.205 1.00 55.38 103 SER A C 1
ATOM 793 O O . SER A 1 103 ? -19.150 -8.256 21.037 1.00 55.38 103 SER A O 1
ATOM 795 N N . ASN A 1 104 ? -21.005 -9.177 20.213 1.00 54.47 104 ASN A N 1
ATOM 796 C CA . ASN A 1 104 ? -21.781 -8.791 21.384 1.00 54.47 104 ASN A CA 1
ATOM 797 C C . ASN A 1 104 ? -23.065 -9.607 21.480 1.00 54.47 104 ASN A C 1
ATOM 799 O O . ASN A 1 104 ? -23.789 -9.689 20.492 1.00 54.47 104 ASN A O 1
ATOM 803 N N . ASN A 1 105 ? -23.300 -10.212 22.652 1.00 43.06 105 ASN A N 1
ATOM 804 C CA . ASN A 1 105 ? -24.545 -10.133 23.430 1.00 43.06 105 ASN A CA 1
ATOM 805 C C . ASN A 1 105 ? -24.572 -11.207 24.535 1.00 43.06 105 ASN A C 1
ATOM 807 O O . ASN A 1 105 ? -25.089 -12.294 24.299 1.00 43.06 105 ASN A O 1
ATOM 811 N N . ASN A 1 106 ? -24.096 -10.877 25.744 1.00 42.53 106 ASN A N 1
ATOM 812 C CA . ASN A 1 106 ? -24.898 -10.885 26.986 1.00 42.53 106 ASN A CA 1
ATOM 813 C C . ASN A 1 106 ? -24.030 -10.815 28.263 1.00 42.53 106 ASN A C 1
ATOM 815 O O . ASN A 1 106 ? -23.239 -11.694 28.587 1.00 42.53 106 ASN A O 1
ATOM 819 N N . ASN A 1 107 ? -24.240 -9.766 29.059 1.00 50.25 107 ASN A N 1
ATOM 820 C CA . ASN A 1 107 ? -23.846 -9.766 30.463 1.00 50.25 107 ASN A CA 1
ATOM 821 C C . ASN A 1 107 ? -24.694 -10.804 31.217 1.00 50.25 107 ASN A C 1
ATOM 823 O O . ASN A 1 107 ? -25.853 -10.526 31.512 1.00 50.25 107 ASN A O 1
ATOM 827 N N . ASN A 1 108 ? -24.116 -11.955 31.567 1.00 46.56 108 ASN A N 1
ATOM 828 C CA . ASN A 1 108 ? -24.123 -12.444 32.948 1.00 46.56 108 ASN A CA 1
ATOM 829 C C . ASN A 1 108 ? -23.023 -13.500 33.148 1.00 46.56 108 ASN A C 1
ATOM 831 O O . ASN A 1 108 ? -22.821 -14.367 32.302 1.00 46.56 108 ASN A O 1
ATOM 835 N N . GLY A 1 109 ? -22.294 -13.409 34.260 1.00 42.44 109 GLY A N 1
ATOM 836 C CA . GLY A 1 109 ? -21.083 -14.188 34.503 1.00 42.44 109 GLY A CA 1
ATOM 837 C C . GLY A 1 109 ? -21.306 -15.700 34.563 1.00 42.44 109 GLY A C 1
ATOM 838 O O . GLY A 1 109 ? -22.020 -16.185 35.435 1.00 42.44 109 GLY A O 1
ATOM 839 N N . LEU A 1 110 ? -20.604 -16.453 33.707 1.00 37.44 110 LEU A N 1
ATOM 840 C CA . LEU A 1 110 ? -20.263 -17.848 33.985 1.00 37.44 110 LEU A CA 1
ATOM 841 C C . LEU A 1 110 ? -19.018 -18.302 33.196 1.00 37.44 110 LEU A C 1
ATOM 843 O O . LEU A 1 110 ? -19.079 -18.590 32.010 1.00 37.44 110 LEU A O 1
ATOM 847 N N . LYS A 1 111 ? -17.897 -18.386 33.925 1.00 36.25 111 LYS A N 1
ATOM 848 C CA . LYS A 1 111 ? -16.699 -19.217 33.684 1.00 36.25 111 LYS A CA 1
ATOM 849 C C . LYS A 1 111 ? -16.007 -19.108 32.314 1.00 36.25 111 LYS A C 1
ATOM 851 O O . LYS A 1 111 ? -16.175 -19.942 31.433 1.00 36.25 111 LYS A O 1
ATOM 856 N N . ASN A 1 112 ? -15.048 -18.187 32.248 1.00 40.47 112 ASN A N 1
ATOM 857 C CA . ASN A 1 112 ? -13.906 -18.258 31.334 1.00 40.47 112 ASN A CA 1
ATOM 858 C C . ASN A 1 112 ? -12.972 -19.409 31.765 1.00 40.47 112 ASN A C 1
ATOM 860 O O . ASN A 1 112 ? -12.019 -19.157 32.491 1.00 40.47 112 ASN A O 1
ATOM 864 N N . ASN A 1 113 ? -13.256 -20.661 31.392 1.00 48.56 113 ASN A N 1
ATOM 865 C CA . ASN A 1 113 ? -12.397 -21.815 31.717 1.00 48.56 113 ASN A CA 1
ATOM 866 C C . ASN A 1 113 ? -12.182 -22.786 30.546 1.00 48.56 113 ASN A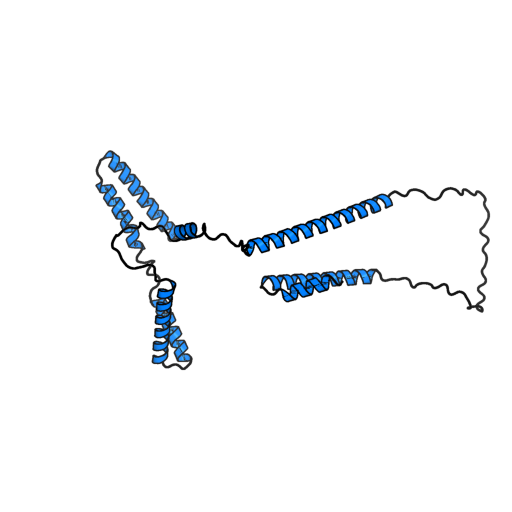 C 1
ATOM 868 O O . ASN A 1 113 ? -11.858 -23.948 30.772 1.00 48.56 113 ASN A O 1
ATOM 872 N N . GLU A 1 114 ? -12.296 -22.334 29.299 1.00 55.28 114 GLU A N 1
ATOM 873 C CA . GLU A 1 114 ? -11.812 -23.122 28.165 1.00 55.28 114 GLU A CA 1
ATOM 874 C C . GLU A 1 114 ? -10.879 -22.258 27.321 1.00 55.28 114 GLU A C 1
ATOM 876 O O . GLU A 1 114 ? -11.206 -21.138 26.933 1.00 55.28 114 GLU A O 1
ATOM 881 N N . GLU A 1 115 ? -9.654 -22.760 27.174 1.00 54.34 115 GLU A N 1
ATOM 882 C CA . GLU A 1 115 ? -8.494 -22.092 26.593 1.00 54.34 115 GLU A CA 1
ATOM 883 C C . GLU A 1 115 ? -8.821 -21.358 25.276 1.00 54.34 115 GLU A C 1
ATOM 885 O O . GLU A 1 115 ? -9.603 -21.865 24.465 1.00 54.34 115 GLU A O 1
ATOM 890 N N . PRO A 1 116 ? -8.183 -20.201 25.001 1.00 60.72 116 PRO A N 1
ATOM 891 C CA . PRO A 1 116 ? -8.365 -19.488 23.739 1.00 60.72 116 PRO A CA 1
ATOM 892 C C . PRO A 1 116 ? -8.085 -20.416 22.550 1.00 60.72 116 PRO A C 1
ATOM 894 O O . PRO A 1 116 ? -7.140 -21.202 22.587 1.00 60.72 116 PRO A O 1
ATOM 897 N N . ILE A 1 117 ? -8.863 -20.293 21.467 1.00 57.34 117 ILE A N 1
ATOM 898 C CA . ILE A 1 117 ? -8.797 -21.150 20.261 1.00 57.34 117 ILE A CA 1
ATOM 899 C C . ILE A 1 117 ? -7.358 -21.297 19.719 1.00 57.34 117 ILE A C 1
ATOM 901 O O . ILE A 1 117 ? -6.984 -22.360 19.227 1.00 57.34 117 ILE A O 1
ATOM 905 N N . TYR A 1 118 ? -6.503 -20.285 19.897 1.00 47.72 118 TYR A N 1
ATOM 906 C CA . TYR A 1 118 ? -5.065 -20.344 19.597 1.00 47.72 118 TYR A CA 1
ATOM 907 C C . TYR A 1 118 ? -4.327 -21.527 20.277 1.00 47.72 118 TYR A C 1
ATOM 909 O O . TYR A 1 118 ? -3.476 -22.163 19.655 1.00 47.72 118 TYR A O 1
ATOM 917 N N . ALA A 1 119 ? -4.680 -21.883 21.514 1.00 56.44 119 ALA A N 1
ATOM 918 C CA . ALA A 1 119 ? -4.100 -23.016 22.236 1.00 56.44 119 ALA A CA 1
ATOM 919 C C . ALA A 1 119 ? -4.596 -24.372 21.696 1.00 56.44 119 ALA A C 1
ATOM 921 O O . ALA A 1 119 ? -3.833 -25.339 21.657 1.00 56.44 119 ALA A O 1
ATOM 922 N N . GLN A 1 120 ? -5.840 -24.439 21.203 1.00 56.81 120 GLN A N 1
ATOM 923 C CA . GLN A 1 120 ? -6.395 -25.646 20.578 1.00 56.81 120 GLN A CA 1
ATOM 924 C C . GLN A 1 120 ? -5.766 -25.928 19.202 1.00 56.81 120 GLN A C 1
ATOM 926 O O . GLN A 1 120 ? -5.534 -27.089 18.856 1.00 56.81 120 GLN A O 1
ATOM 931 N N . VAL A 1 121 ? -5.415 -24.884 18.439 1.00 54.88 121 VAL A N 1
ATOM 932 C CA . VAL A 1 121 ? -4.694 -25.027 17.159 1.00 54.88 121 VAL A CA 1
ATOM 933 C C . VAL A 1 121 ? -3.269 -25.546 17.388 1.00 54.88 121 VAL A C 1
ATOM 935 O O . VAL A 1 121 ? -2.802 -26.408 16.643 1.00 54.88 121 VAL A O 1
ATOM 938 N N . ASN A 1 122 ? -2.606 -25.113 18.466 1.00 52.88 122 ASN A N 1
ATOM 939 C CA . ASN A 1 122 ? -1.272 -25.606 18.820 1.00 52.88 122 ASN A CA 1
ATOM 940 C C . ASN A 1 122 ? -1.267 -27.060 19.326 1.00 52.88 122 ASN A C 1
ATOM 942 O O . ASN A 1 122 ? -0.284 -27.762 19.105 1.00 52.88 122 ASN A O 1
ATOM 946 N N . LYS A 1 123 ? -2.360 -27.552 19.928 1.00 56.22 123 LYS A N 1
ATOM 947 C CA . LYS A 1 123 ? -2.485 -28.957 20.371 1.00 56.22 123 LYS A CA 1
ATOM 948 C C . LYS A 1 123 ? -2.886 -29.933 19.252 1.00 56.22 123 LYS A C 1
ATOM 950 O O . LYS A 1 123 ? -2.561 -31.111 19.347 1.00 56.22 123 LYS A O 1
ATOM 955 N N . LYS A 1 124 ? -3.545 -29.479 18.173 1.00 51.47 124 LYS A N 1
ATOM 956 C CA . LYS A 1 124 ? -3.854 -30.328 16.995 1.00 51.47 124 LYS A CA 1
ATOM 957 C C . LYS A 1 124 ? -2.703 -30.440 15.985 1.00 51.47 124 LYS A C 1
ATOM 959 O O . LYS A 1 124 ? -2.755 -31.292 15.102 1.00 51.47 124 LYS A O 1
ATOM 964 N N . LYS A 1 125 ? -1.648 -29.627 16.119 1.00 48.34 125 LYS A N 1
ATOM 965 C CA . LYS A 1 125 ? -0.494 -29.614 15.202 1.00 48.34 125 LYS A CA 1
ATOM 966 C C . LYS A 1 125 ? 0.574 -30.672 15.514 1.00 48.34 125 LYS A C 1
ATOM 968 O O . LYS A 1 125 ? 1.460 -30.899 14.699 1.00 48.34 125 LYS A O 1
ATOM 973 N N . THR A 1 126 ? 0.477 -31.358 16.650 1.00 42.66 126 THR A N 1
ATOM 974 C CA . THR A 1 126 ? 1.405 -32.427 17.062 1.00 42.66 126 THR A CA 1
ATOM 975 C C . THR A 1 126 ? 1.031 -33.824 16.551 1.00 42.66 126 THR A C 1
ATOM 977 O O . THR A 1 126 ? 1.778 -34.763 16.801 1.00 42.66 126 THR A O 1
ATOM 980 N N . GLY A 1 127 ? -0.084 -33.987 15.824 1.00 50.03 127 GLY A N 1
ATOM 981 C CA . GLY A 1 127 ? -0.592 -35.307 15.411 1.00 50.03 127 GLY A CA 1
ATOM 982 C C . GLY A 1 127 ? -0.534 -35.649 13.918 1.00 50.03 127 GLY A C 1
ATOM 983 O O . GLY A 1 127 ? -0.853 -36.776 13.559 1.00 50.03 127 GLY A O 1
ATOM 984 N N . GLN A 1 128 ? -0.156 -34.726 13.030 1.00 45.25 128 GLN A N 1
ATOM 985 C CA . GLN A 1 128 ? -0.190 -34.993 11.584 1.00 45.25 128 GLN A CA 1
ATOM 986 C C . GLN A 1 128 ? 0.940 -34.266 10.848 1.00 45.25 128 GLN A C 1
ATOM 988 O O . GLN A 1 128 ? 0.739 -33.393 10.012 1.00 45.25 128 GLN A O 1
ATOM 993 N N . ALA A 1 129 ? 2.173 -34.628 11.197 1.00 44.81 129 ALA A N 1
ATOM 994 C CA . ALA A 1 129 ? 3.364 -34.275 10.436 1.00 44.81 129 ALA A CA 1
ATOM 995 C C . ALA A 1 129 ? 3.651 -35.374 9.401 1.00 44.81 129 ALA A C 1
ATOM 997 O O . ALA A 1 129 ? 4.519 -36.216 9.603 1.00 44.81 129 ALA A O 1
ATOM 998 N N . THR A 1 130 ? 2.903 -35.388 8.299 1.00 45.59 130 THR A N 1
ATOM 999 C CA . THR A 1 130 ? 3.252 -36.167 7.095 1.00 45.59 130 THR A CA 1
ATOM 1000 C C . THR A 1 130 ? 2.953 -35.361 5.832 1.00 45.59 130 THR A C 1
ATOM 1002 O O . THR A 1 130 ? 2.128 -35.738 5.015 1.00 45.59 130 THR A O 1
ATOM 1005 N N . SER A 1 131 ? 3.614 -34.208 5.703 1.00 43.50 131 SER A N 1
ATOM 1006 C CA . SER A 1 131 ? 4.206 -33.691 4.455 1.00 43.50 131 SER A CA 1
ATOM 1007 C C . SER A 1 131 ? 4.726 -32.269 4.720 1.00 43.50 131 SER A C 1
ATOM 1009 O O . SER A 1 131 ? 3.935 -31.406 5.110 1.00 43.50 131 SER A O 1
ATOM 1011 N N . PRO A 1 132 ? 6.031 -31.983 4.577 1.00 51.72 132 PRO A N 1
ATOM 1012 C CA . PRO A 1 132 ? 6.539 -30.626 4.686 1.00 51.72 132 PRO A CA 1
ATOM 1013 C C . PRO A 1 132 ? 6.256 -29.897 3.368 1.00 51.72 132 PRO A C 1
ATOM 1015 O O . PRO A 1 132 ? 7.104 -29.853 2.481 1.00 51.72 132 PRO A O 1
ATOM 1018 N N . GLU A 1 133 ? 5.064 -29.322 3.215 1.00 58.22 133 GLU A N 1
ATOM 1019 C CA . GLU A 1 133 ? 4.877 -28.303 2.182 1.00 58.22 133 GLU A CA 1
ATOM 1020 C C . GLU A 1 133 ? 5.705 -27.080 2.578 1.00 58.22 133 GLU A C 1
ATOM 1022 O O . GLU A 1 133 ? 5.388 -26.359 3.528 1.00 58.22 133 GLU A O 1
ATOM 1027 N N . GLU A 1 134 ? 6.831 -26.888 1.887 1.00 60.72 134 GLU A N 1
ATOM 1028 C CA . GLU A 1 134 ? 7.680 -25.723 2.094 1.00 60.72 134 GLU A CA 1
ATOM 1029 C C . GLU A 1 134 ? 6.859 -24.459 1.823 1.00 60.72 134 GLU A C 1
ATOM 1031 O O . GLU A 1 134 ? 6.358 -24.293 0.703 1.00 60.72 134 GLU A O 1
ATOM 1036 N N . PRO A 1 135 ? 6.726 -23.549 2.809 1.00 72.06 135 PRO A N 1
ATOM 1037 C CA . PRO A 1 135 ? 5.998 -22.308 2.608 1.00 72.06 135 PRO A CA 1
ATOM 1038 C C . PRO A 1 135 ? 6.613 -21.565 1.422 1.00 72.06 135 PRO A C 1
ATOM 1040 O O . PRO A 1 135 ? 7.832 -21.568 1.248 1.00 72.06 135 PRO A O 1
ATOM 1043 N N . ILE A 1 136 ? 5.783 -20.896 0.621 1.00 69.38 136 ILE A N 1
ATOM 1044 C CA . ILE A 1 136 ? 6.190 -20.182 -0.606 1.00 69.38 136 ILE A CA 1
ATOM 1045 C C . ILE A 1 136 ? 7.430 -19.296 -0.367 1.00 69.38 136 ILE A C 1
ATOM 1047 O O . ILE A 1 136 ? 8.328 -19.221 -1.205 1.00 69.38 136 ILE A O 1
ATOM 1051 N N . TYR A 1 137 ? 7.535 -18.697 0.821 1.00 53.91 137 TYR A N 1
ATOM 1052 C CA . TYR A 1 137 ? 8.683 -17.900 1.251 1.00 53.91 137 TYR A CA 1
ATOM 1053 C C . TYR A 1 137 ? 10.022 -18.668 1.260 1.00 53.91 137 TYR A C 1
ATOM 1055 O O . TYR A 1 137 ? 11.039 -18.127 0.831 1.00 53.91 137 TYR A O 1
ATOM 1063 N N . ALA A 1 138 ? 10.038 -19.936 1.681 1.00 73.94 138 ALA A N 1
ATOM 1064 C CA . ALA A 1 138 ? 11.241 -20.773 1.684 1.00 73.94 138 ALA A CA 1
ATOM 1065 C C . ALA A 1 138 ? 11.701 -21.118 0.259 1.00 73.94 138 ALA A C 1
ATOM 1067 O O . ALA A 1 138 ? 12.900 -21.121 -0.024 1.00 73.94 138 ALA A O 1
ATOM 1068 N N . GLN A 1 139 ? 10.758 -21.329 -0.664 1.00 76.81 139 GLN A N 1
ATOM 1069 C CA . GLN A 1 139 ? 11.073 -21.564 -2.076 1.00 76.81 139 GLN A CA 1
ATOM 1070 C C . GLN A 1 139 ? 11.681 -20.316 -2.730 1.00 76.81 139 GLN A C 1
ATOM 1072 O O . GLN A 1 139 ? 12.662 -20.411 -3.469 1.00 76.81 139 GLN A O 1
ATOM 1077 N N . VAL A 1 140 ? 11.132 -19.133 -2.428 1.00 76.12 140 VAL A N 1
ATOM 1078 C CA . VAL A 1 140 ? 11.675 -17.851 -2.900 1.00 76.12 140 VAL A CA 1
ATOM 1079 C C . VAL A 1 140 ? 13.066 -17.606 -2.316 1.00 76.12 140 VAL A C 1
ATOM 1081 O O . VAL A 1 140 ? 13.981 -17.280 -3.069 1.00 76.12 140 VAL A O 1
ATOM 1084 N N . ALA A 1 141 ? 13.266 -17.840 -1.016 1.00 77.06 141 ALA A N 1
ATOM 1085 C CA . ALA A 1 141 ? 14.566 -17.681 -0.367 1.00 77.06 141 ALA A CA 1
ATOM 1086 C C . ALA A 1 141 ? 15.643 -18.586 -0.991 1.00 77.06 141 ALA A C 1
ATOM 1088 O O . ALA A 1 141 ? 16.735 -18.114 -1.305 1.00 77.06 141 ALA A O 1
ATOM 1089 N N . LYS A 1 142 ? 15.322 -19.859 -1.267 1.00 84.12 142 LYS A N 1
ATOM 1090 C CA . LYS A 1 142 ? 16.234 -20.782 -1.964 1.00 84.12 142 LYS A CA 1
ATOM 1091 C C . LYS A 1 142 ? 16.579 -20.308 -3.377 1.00 84.12 142 LYS A C 1
ATOM 1093 O O . LYS A 1 142 ? 17.747 -20.333 -3.757 1.00 84.12 142 LYS A O 1
ATOM 1098 N N . LYS A 1 143 ? 15.591 -19.835 -4.149 1.00 87.38 143 LYS A N 1
ATOM 1099 C CA . LYS A 1 143 ? 15.822 -19.297 -5.504 1.00 87.38 143 LYS A CA 1
ATOM 1100 C C . LYS A 1 143 ? 16.684 -18.032 -5.486 1.00 87.38 143 LYS A C 1
ATOM 1102 O O . LYS A 1 143 ? 17.539 -17.873 -6.351 1.00 87.38 143 LYS A O 1
ATOM 1107 N N . VAL A 1 144 ? 16.474 -17.143 -4.515 1.00 90.69 144 VAL A N 1
ATOM 1108 C CA . VAL A 1 144 ? 17.280 -15.925 -4.348 1.00 90.69 144 VAL A CA 1
ATOM 1109 C C . VAL A 1 144 ? 18.714 -16.277 -3.958 1.00 90.69 144 VAL A C 1
ATOM 1111 O O . VAL A 1 144 ? 19.637 -15.758 -4.578 1.00 90.69 144 VAL A O 1
ATOM 1114 N N . SER A 1 145 ? 18.910 -17.206 -3.018 1.00 88.75 145 SER A N 1
ATOM 1115 C CA . SER A 1 145 ? 20.247 -17.674 -2.627 1.00 88.75 145 SER A CA 1
ATOM 1116 C C . SER A 1 145 ? 21.007 -18.262 -3.816 1.00 88.75 145 SER A C 1
ATOM 1118 O O . SER A 1 145 ? 22.121 -17.840 -4.096 1.00 88.75 145 SER A O 1
ATOM 1120 N N . ALA A 1 146 ? 20.368 -19.142 -4.594 1.00 90.69 146 ALA A N 1
ATOM 1121 C CA . ALA A 1 146 ? 20.994 -19.735 -5.774 1.00 90.69 146 ALA A CA 1
ATOM 1122 C C . ALA A 1 146 ? 21.394 -18.684 -6.828 1.00 90.69 146 ALA A C 1
ATOM 1124 O O . ALA A 1 146 ? 22.443 -18.802 -7.459 1.00 90.69 146 ALA A O 1
ATOM 1125 N N . LYS A 1 147 ? 20.584 -17.630 -7.013 1.00 91.19 147 LYS A N 1
ATOM 1126 C CA . LYS A 1 147 ? 20.932 -16.514 -7.909 1.00 91.19 147 LYS A CA 1
ATOM 1127 C C . LYS A 1 147 ? 22.096 -15.672 -7.377 1.00 91.19 147 LYS A C 1
ATOM 1129 O O . LYS A 1 147 ? 22.910 -15.211 -8.173 1.00 91.19 147 LYS A O 1
ATOM 1134 N N . ILE A 1 148 ? 22.188 -15.477 -6.061 1.00 93.62 148 ILE A N 1
ATOM 1135 C CA . ILE A 1 148 ? 23.315 -14.781 -5.419 1.00 93.62 148 ILE A CA 1
ATOM 1136 C C . ILE A 1 148 ? 24.610 -15.575 -5.618 1.00 93.62 148 ILE A C 1
ATOM 1138 O O . ILE A 1 148 ? 25.627 -14.997 -5.996 1.00 93.62 148 ILE A O 1
ATOM 1142 N N . ASP A 1 149 ? 24.562 -16.895 -5.452 1.00 93.62 149 ASP A N 1
ATOM 1143 C CA . ASP A 1 149 ? 25.728 -17.761 -5.648 1.00 93.62 149 ASP A CA 1
ATOM 1144 C C . ASP A 1 149 ? 26.223 -17.718 -7.103 1.00 93.62 149 ASP A C 1
ATOM 1146 O O . ASP A 1 149 ? 27.418 -17.560 -7.357 1.00 93.62 149 ASP A O 1
ATOM 1150 N N . GLN A 1 150 ? 25.303 -17.748 -8.073 1.00 92.88 150 GLN A N 1
ATOM 1151 C CA . GLN A 1 150 ? 25.639 -17.588 -9.493 1.00 92.88 150 GLN A CA 1
ATOM 1152 C C . GLN A 1 150 ? 26.282 -16.228 -9.804 1.00 92.88 150 GLN A C 1
ATOM 1154 O O . GLN A 1 150 ? 27.243 -16.159 -10.575 1.00 92.88 150 GLN A O 1
ATOM 1159 N N . LEU A 1 151 ? 25.776 -15.145 -9.205 1.00 94.69 151 LEU A N 1
ATOM 1160 C CA . LEU A 1 151 ? 26.335 -13.804 -9.378 1.00 94.69 151 LEU A CA 1
ATOM 1161 C C . LEU A 1 151 ? 27.758 -13.705 -8.805 1.00 94.69 151 LEU A C 1
ATOM 1163 O O . LEU A 1 151 ? 28.637 -13.096 -9.423 1.00 94.69 151 LEU A O 1
ATOM 1167 N N . ASN A 1 152 ? 27.997 -14.331 -7.653 1.00 93.12 152 ASN A N 1
ATOM 1168 C CA . ASN A 1 152 ? 29.311 -14.368 -7.017 1.00 93.12 152 ASN A CA 1
ATOM 1169 C C . ASN A 1 152 ? 30.329 -15.133 -7.873 1.00 93.12 152 ASN A C 1
ATOM 1171 O O . ASN A 1 152 ? 31.415 -14.614 -8.130 1.00 93.12 152 ASN A O 1
ATOM 1175 N N . GLU A 1 153 ? 29.962 -16.301 -8.404 1.00 93.44 153 GLU A N 1
ATOM 1176 C CA . GLU A 1 153 ? 30.830 -17.069 -9.307 1.00 93.44 153 GLU A CA 1
ATOM 1177 C C . GLU A 1 153 ? 31.166 -16.297 -10.592 1.00 93.44 153 GLU A C 1
ATOM 1179 O O . GLU A 1 153 ? 32.329 -16.240 -11.008 1.00 93.44 153 GLU A O 1
ATOM 1184 N N . ALA A 1 154 ? 30.175 -15.633 -11.198 1.00 89.44 154 ALA A N 1
ATOM 1185 C CA . ALA A 1 154 ? 30.395 -14.789 -12.371 1.00 89.44 154 ALA A CA 1
ATOM 1186 C C . ALA A 1 154 ? 31.364 -13.632 -12.065 1.00 89.44 154 ALA A C 1
ATOM 1188 O O . ALA A 1 154 ? 32.288 -13.363 -12.838 1.00 89.44 154 ALA A O 1
ATOM 1189 N N . THR A 1 155 ? 31.208 -12.998 -10.903 1.00 90.31 155 THR A N 1
ATOM 1190 C CA . THR A 1 155 ? 32.087 -11.916 -10.442 1.00 90.31 155 THR A CA 1
ATOM 1191 C C . THR A 1 155 ? 33.517 -12.418 -10.215 1.00 90.31 155 THR A C 1
ATOM 1193 O O . THR A 1 155 ? 34.476 -11.810 -10.696 1.00 90.31 155 THR A O 1
ATOM 1196 N N . SER A 1 156 ? 33.691 -13.574 -9.568 1.00 92.69 156 SER A N 1
ATOM 1197 C CA . SER A 1 156 ? 35.003 -14.207 -9.392 1.00 92.69 156 SER A CA 1
ATOM 1198 C C . SER A 1 156 ? 35.658 -14.580 -10.725 1.00 92.69 156 SER A C 1
ATOM 1200 O O . SER A 1 156 ? 36.870 -14.414 -10.890 1.00 92.69 156 SER A O 1
ATOM 1202 N N . ALA A 1 157 ? 34.884 -15.046 -11.708 1.00 90.88 157 ALA A N 1
ATOM 1203 C CA . ALA A 1 157 ? 35.391 -15.345 -13.045 1.00 90.88 157 ALA A CA 1
ATOM 1204 C C . ALA A 1 157 ? 35.867 -14.083 -13.787 1.00 90.88 157 ALA A C 1
ATOM 1206 O O . ALA A 1 157 ? 36.909 -14.123 -14.452 1.00 90.88 157 ALA A O 1
ATOM 1207 N N . ILE A 1 158 ? 35.143 -12.967 -13.648 1.00 92.75 158 ILE A N 1
ATOM 1208 C CA . ILE A 1 158 ? 35.538 -11.658 -14.187 1.00 92.75 158 ILE A CA 1
ATOM 1209 C C . ILE A 1 158 ? 36.840 -11.185 -13.530 1.00 92.75 158 ILE A C 1
ATOM 1211 O O . ILE A 1 158 ? 37.790 -10.869 -14.247 1.00 92.75 158 ILE A O 1
ATOM 1215 N N . ASN A 1 159 ? 36.947 -11.245 -12.200 1.00 90.19 159 ASN A N 1
ATOM 1216 C CA . ASN A 1 159 ? 38.165 -10.851 -11.481 1.00 90.19 159 ASN A CA 1
ATOM 1217 C C . ASN A 1 159 ? 39.393 -11.666 -11.929 1.00 90.19 159 ASN A C 1
ATOM 1219 O O . ASN A 1 159 ? 40.428 -11.095 -12.265 1.00 90.19 159 ASN A O 1
ATOM 1223 N N . ARG A 1 160 ? 39.261 -12.991 -12.100 1.00 91.12 160 ARG A N 1
ATOM 1224 C CA . ARG A 1 160 ? 40.340 -13.840 -12.652 1.00 91.12 160 ARG A CA 1
ATOM 1225 C C . ARG A 1 160 ? 40.731 -13.486 -14.092 1.00 91.12 160 ARG A C 1
ATOM 1227 O O . ARG A 1 160 ? 41.846 -13.787 -14.526 1.00 91.12 160 ARG A O 1
ATOM 1234 N N . LYS A 1 161 ? 39.808 -12.957 -14.902 1.00 89.50 161 LYS A N 1
ATOM 1235 C CA . LYS A 1 161 ? 40.126 -12.472 -16.258 1.00 89.50 161 LYS A CA 1
ATOM 1236 C C . LYS A 1 161 ? 40.877 -11.144 -16.187 1.00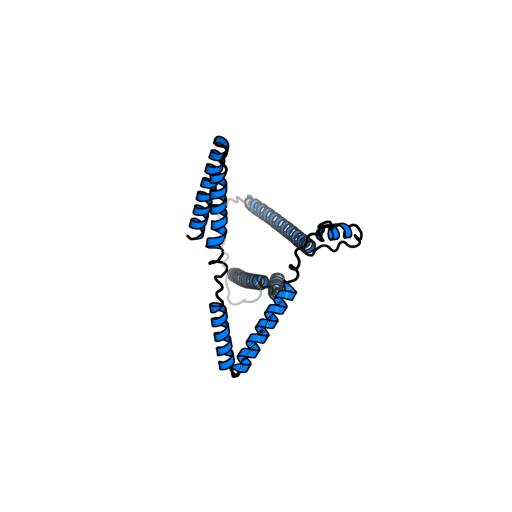 89.50 161 LYS A C 1
ATOM 1238 O O . LYS A 1 161 ? 41.880 -11.003 -16.880 1.00 89.50 161 LYS A O 1
ATOM 1243 N N . ILE A 1 162 ? 40.449 -10.234 -15.315 1.00 89.88 162 ILE A N 1
ATOM 1244 C CA . ILE A 1 162 ? 41.121 -8.953 -15.067 1.00 89.88 162 ILE A CA 1
ATOM 1245 C C . ILE A 1 162 ? 42.561 -9.181 -14.587 1.00 89.88 162 ILE A C 1
ATOM 1247 O O . ILE A 1 162 ? 43.483 -8.609 -15.162 1.00 89.88 162 ILE A O 1
ATOM 1251 N N . ASP A 1 163 ? 42.791 -10.094 -13.640 1.00 89.81 163 ASP A N 1
ATOM 1252 C CA . ASP A 1 163 ? 44.145 -10.424 -13.165 1.00 89.81 163 ASP A CA 1
ATOM 1253 C C . ASP A 1 163 ? 45.052 -10.952 -14.285 1.00 89.81 163 ASP A C 1
ATOM 1255 O O . ASP A 1 163 ? 46.231 -10.599 -14.372 1.00 89.81 163 ASP A O 1
ATOM 1259 N N . ARG A 1 164 ? 44.506 -11.772 -15.194 1.00 87.81 164 ARG A N 1
ATOM 1260 C CA . ARG A 1 164 ? 45.242 -12.259 -16.371 1.00 87.81 164 ARG A CA 1
ATOM 1261 C C . ARG A 1 164 ? 45.593 -11.128 -17.334 1.00 87.81 164 ARG A C 1
ATOM 1263 O O . ARG A 1 164 ? 46.728 -11.083 -17.804 1.00 87.81 164 ARG A O 1
ATOM 1270 N N . ILE A 1 165 ? 44.659 -10.213 -17.594 1.00 85.94 165 ILE A N 1
ATOM 1271 C CA . ILE A 1 165 ? 44.894 -9.024 -18.426 1.00 85.94 165 ILE A CA 1
ATOM 1272 C C . ILE A 1 165 ? 45.982 -8.149 -17.795 1.00 85.94 165 ILE A C 1
ATOM 1274 O O . ILE A 1 165 ? 46.936 -7.786 -18.477 1.00 85.94 165 ILE A O 1
ATOM 1278 N N . ASN A 1 166 ? 45.910 -7.897 -16.487 1.00 84.06 166 ASN A N 1
ATOM 1279 C CA . ASN A 1 166 ? 46.907 -7.113 -15.757 1.00 84.06 166 ASN A CA 1
ATOM 1280 C C . ASN A 1 166 ? 48.296 -7.771 -15.773 1.00 84.06 166 ASN A C 1
ATOM 1282 O O . ASN A 1 166 ? 49.307 -7.078 -15.906 1.00 84.06 166 ASN A O 1
ATOM 1286 N N . LYS A 1 167 ? 48.368 -9.108 -15.710 1.00 82.56 167 LYS A N 1
ATOM 1287 C CA . LYS A 1 167 ? 49.622 -9.868 -15.834 1.00 82.56 167 LYS A CA 1
ATOM 1288 C C . LYS A 1 167 ? 50.227 -9.767 -17.238 1.00 82.56 167 LYS A C 1
ATOM 1290 O O . LYS A 1 167 ? 51.432 -9.570 -17.360 1.00 82.56 167 LYS A O 1
ATOM 1295 N N . ILE A 1 168 ? 49.409 -9.868 -18.288 1.00 76.38 168 ILE A N 1
ATOM 1296 C CA . ILE A 1 168 ? 49.850 -9.720 -19.687 1.00 76.38 168 ILE A CA 1
ATOM 1297 C C . ILE A 1 168 ? 50.301 -8.279 -19.959 1.00 76.38 168 ILE A C 1
ATOM 1299 O O . ILE A 1 168 ? 51.366 -8.066 -20.532 1.00 76.38 168 ILE A O 1
ATOM 1303 N N . ALA A 1 169 ? 49.541 -7.290 -19.487 1.00 67.94 169 ALA A N 1
ATOM 1304 C CA . ALA A 1 169 ? 49.894 -5.878 -19.603 1.00 67.94 169 ALA A CA 1
ATOM 1305 C C . ALA A 1 169 ? 51.201 -5.550 -18.860 1.00 67.94 169 ALA A C 1
ATOM 1307 O O . ALA A 1 169 ? 52.031 -4.798 -19.367 1.00 67.94 169 ALA A O 1
ATOM 1308 N N . SER A 1 170 ? 51.426 -6.167 -17.694 1.00 68.44 170 SER A N 1
ATOM 1309 C CA . SER A 1 170 ? 52.686 -6.048 -16.947 1.00 68.44 170 SER A CA 1
ATOM 1310 C C . SER A 1 170 ? 53.860 -6.729 -17.662 1.00 68.44 170 SER A C 1
ATOM 1312 O O . SER A 1 170 ? 54.960 -6.183 -17.674 1.00 68.44 170 SER A O 1
ATOM 1314 N N . ALA A 1 171 ? 53.638 -7.874 -18.319 1.00 62.78 171 ALA A N 1
ATOM 1315 C CA . ALA A 1 171 ? 54.655 -8.545 -19.135 1.00 62.78 171 ALA A CA 1
ATOM 1316 C C . ALA A 1 171 ? 55.008 -7.759 -20.418 1.00 62.78 171 ALA A C 1
ATOM 1318 O O . ALA A 1 171 ? 56.146 -7.809 -20.879 1.00 62.78 171 ALA A O 1
ATOM 1319 N N . GLY A 1 172 ? 54.067 -6.979 -20.962 1.00 56.97 172 GLY A N 1
ATOM 1320 C CA . GLY A 1 172 ? 54.282 -6.103 -22.121 1.00 56.97 172 GLY A CA 1
ATOM 1321 C C . GLY A 1 172 ? 55.102 -4.839 -21.834 1.00 56.97 172 GLY A C 1
ATOM 1322 O O . GLY A 1 172 ? 55.565 -4.193 -22.769 1.00 56.97 172 GLY A O 1
ATOM 1323 N N . LYS A 1 173 ? 55.332 -4.492 -20.559 1.00 56.41 173 LYS A N 1
ATOM 1324 C CA . LYS A 1 173 ? 56.163 -3.341 -20.155 1.00 56.41 173 LYS A CA 1
ATOM 1325 C C . LYS A 1 173 ? 57.661 -3.659 -20.023 1.00 56.41 173 LYS A C 1
ATOM 1327 O O . LYS A 1 173 ? 58.424 -2.764 -19.670 1.00 56.41 173 LYS A O 1
ATOM 1332 N N . GLY A 1 174 ? 58.084 -4.899 -20.294 1.00 57.06 174 GLY A N 1
ATOM 1333 C CA . GLY A 1 174 ? 59.436 -5.376 -19.977 1.00 57.06 174 GLY A CA 1
ATOM 1334 C C . GLY A 1 174 ? 60.092 -6.322 -20.986 1.00 57.06 174 GLY A C 1
ATOM 1335 O O . GLY A 1 174 ? 61.010 -7.038 -20.598 1.00 57.06 174 GLY A O 1
ATOM 1336 N N . VAL A 1 175 ? 59.687 -6.346 -22.261 1.00 51.28 175 VAL A N 1
ATOM 1337 C CA . VAL A 1 175 ? 60.501 -7.006 -23.303 1.00 51.28 175 VAL A CA 1
ATOM 1338 C C . VAL A 1 175 ? 61.547 -6.011 -23.799 1.00 51.28 175 VAL A C 1
ATOM 1340 O O . VAL A 1 175 ? 61.364 -5.308 -24.790 1.00 51.28 175 VAL A O 1
ATOM 1343 N N . GLY A 1 176 ? 62.646 -5.920 -23.056 1.00 60.09 176 GLY A N 1
ATOM 1344 C CA . GLY A 1 176 ? 63.877 -5.329 -23.555 1.00 60.09 176 GLY A CA 1
ATOM 1345 C C . GLY A 1 176 ? 64.556 -6.267 -24.557 1.00 60.09 176 GLY A C 1
ATOM 1346 O O . GLY A 1 176 ? 64.754 -7.441 -24.265 1.00 60.09 176 GLY A O 1
ATOM 1347 N N . GLY A 1 177 ? 64.952 -5.710 -25.704 1.00 62.69 177 GLY A N 1
ATOM 1348 C CA . GLY A 1 177 ? 66.162 -6.105 -26.429 1.00 62.69 177 GLY A CA 1
ATOM 1349 C C . GLY A 1 177 ? 66.084 -7.307 -27.372 1.00 62.69 177 GLY A C 1
ATOM 1350 O O . GLY A 1 177 ? 66.526 -8.392 -27.021 1.00 62.69 177 GLY A O 1
ATOM 1351 N N . PHE A 1 178 ? 65.722 -7.058 -28.635 1.00 54.84 178 PHE A N 1
ATOM 1352 C CA . PHE A 1 178 ? 66.260 -7.822 -29.767 1.00 54.84 178 PHE A CA 1
ATOM 1353 C C . PHE A 1 178 ? 66.628 -6.890 -30.922 1.00 54.84 178 PHE A C 1
ATOM 1355 O O . PHE A 1 178 ? 65.858 -6.675 -31.849 1.00 54.84 178 PHE A O 1
ATOM 1362 N N . SER A 1 179 ? 67.854 -6.381 -30.875 1.00 55.03 179 SER A N 1
ATOM 1363 C CA . SER A 1 179 ? 68.660 -6.167 -32.079 1.00 55.03 179 SER A CA 1
ATOM 1364 C C . SER A 1 179 ? 70.124 -6.170 -31.661 1.00 55.03 179 SER A C 1
ATOM 1366 O O . SER A 1 179 ? 70.753 -5.133 -31.453 1.00 55.03 179 SER A O 1
ATOM 1368 N N . GLY A 1 180 ? 70.635 -7.385 -31.468 1.00 51.25 180 GLY A N 1
ATOM 1369 C CA . GLY A 1 180 ? 72.062 -7.633 -31.470 1.00 51.25 180 GLY A CA 1
ATOM 1370 C C . GLY A 1 180 ? 72.656 -7.276 -32.833 1.00 51.25 180 GLY A C 1
ATOM 1371 O O . GLY A 1 180 ? 72.081 -7.576 -33.873 1.00 51.25 180 GLY A O 1
ATOM 1372 N N . ALA A 1 181 ? 73.815 -6.628 -32.768 1.00 53.12 181 ALA A N 1
ATOM 1373 C CA . ALA A 1 181 ? 74.927 -6.733 -33.703 1.00 53.12 181 ALA A CA 1
ATOM 1374 C C . ALA A 1 181 ? 74.623 -6.684 -35.214 1.00 53.12 181 ALA A C 1
ATOM 1376 O O . ALA A 1 181 ? 74.482 -7.713 -35.870 1.00 53.12 181 ALA A O 1
ATOM 1377 N N . ARG A 1 182 ? 74.803 -5.493 -35.801 1.00 44.94 182 ARG A N 1
ATOM 1378 C CA . ARG A 1 182 ? 75.740 -5.360 -36.929 1.00 44.94 182 ARG A CA 1
ATOM 1379 C C . ARG A 1 182 ? 76.339 -3.954 -36.985 1.00 44.94 182 ARG A C 1
ATOM 1381 O O . ARG A 1 182 ? 75.898 -3.092 -37.733 1.00 44.94 182 ARG A O 1
ATOM 1388 N N . GLN A 1 183 ? 77.386 -3.738 -36.191 1.00 51.62 183 GLN A N 1
ATOM 1389 C CA . GLN A 1 183 ? 78.442 -2.799 -36.564 1.00 51.62 183 GLN A CA 1
ATOM 1390 C C . GLN A 1 183 ? 79.067 -3.337 -37.859 1.00 51.62 183 GLN A C 1
ATOM 1392 O O . GLN A 1 183 ? 79.805 -4.317 -37.835 1.00 51.62 183 GLN A O 1
ATOM 1397 N N . SER A 1 184 ? 78.710 -2.745 -38.997 1.00 44.72 184 SER A N 1
ATOM 1398 C CA . SER A 1 184 ? 79.465 -2.867 -40.242 1.00 44.72 184 SER A CA 1
ATOM 1399 C C . SER A 1 184 ? 79.978 -1.478 -40.567 1.00 44.72 184 SER A C 1
ATOM 1401 O O . SER A 1 184 ? 79.264 -0.652 -41.126 1.00 44.72 184 SER A O 1
ATOM 1403 N N . ALA A 1 185 ? 81.206 -1.213 -40.140 1.00 46.09 185 ALA A N 1
ATOM 1404 C CA . ALA A 1 185 ? 81.983 -0.096 -40.631 1.00 46.09 185 ALA A CA 1
ATOM 1405 C C . ALA A 1 185 ? 82.316 -0.346 -42.109 1.00 46.09 185 ALA A C 1
ATOM 1407 O O . ALA A 1 185 ? 83.022 -1.302 -42.408 1.00 46.09 185 ALA A O 1
ATOM 1408 N N . SER A 1 186 ? 81.786 0.478 -43.012 1.00 44.50 186 SER A N 1
ATOM 1409 C CA . SER A 1 186 ? 82.483 0.964 -44.213 1.00 44.50 186 SER A CA 1
ATOM 1410 C C . SER A 1 186 ? 81.616 2.036 -44.889 1.00 44.50 186 SER A C 1
ATOM 1412 O O . SER A 1 186 ? 80.404 1.828 -44.991 1.00 44.50 186 SER A O 1
ATOM 1414 N N . PRO A 1 187 ? 82.182 3.172 -45.328 1.00 61.00 187 PRO A N 1
ATOM 1415 C CA . PRO A 1 187 ? 81.463 4.158 -46.121 1.00 61.00 187 PRO A CA 1
ATOM 1416 C C . PRO A 1 187 ? 81.470 3.697 -47.581 1.00 61.00 187 PRO A C 1
ATOM 1418 O O . PRO A 1 187 ? 82.536 3.362 -48.075 1.00 61.00 187 PRO A O 1
ATOM 1421 N N . GLU A 1 188 ? 80.315 3.646 -48.243 1.00 53.41 188 GLU A N 1
ATOM 1422 C CA . GLU A 1 188 ? 80.156 4.027 -49.657 1.00 53.41 188 GLU A CA 1
ATOM 1423 C C . GLU A 1 188 ? 78.705 3.807 -50.122 1.00 53.41 188 GLU A C 1
ATOM 1425 O O . GLU A 1 188 ? 78.097 2.762 -49.912 1.00 53.41 188 GLU A O 1
ATOM 1430 N N . GLU A 1 189 ? 78.172 4.905 -50.650 1.00 57.34 189 GLU A N 1
ATOM 1431 C CA . GLU A 1 189 ? 76.956 5.189 -51.422 1.00 57.34 189 GLU A CA 1
ATOM 1432 C C . GLU A 1 189 ? 75.915 4.070 -51.678 1.00 57.34 189 GLU A C 1
ATOM 1434 O O . GLU A 1 189 ? 76.243 2.999 -52.191 1.00 57.34 189 GLU A O 1
ATOM 1439 N N . PRO A 1 190 ? 74.606 4.330 -51.454 1.00 57.88 190 PRO A N 1
ATOM 1440 C CA . PRO A 1 190 ? 73.569 3.456 -51.982 1.00 57.88 190 PRO A CA 1
ATOM 1441 C C . PRO A 1 190 ? 73.511 3.584 -53.512 1.00 57.88 190 PRO A C 1
ATOM 1443 O O . PRO A 1 190 ? 73.204 4.646 -54.053 1.00 57.88 190 PRO A O 1
ATOM 1446 N N . ILE A 1 191 ? 73.762 2.477 -54.212 1.00 51.28 191 ILE A N 1
ATOM 1447 C CA . ILE A 1 191 ? 73.484 2.342 -55.644 1.00 51.28 191 ILE A CA 1
ATOM 1448 C C . ILE A 1 191 ? 71.964 2.442 -55.837 1.00 51.28 191 ILE A C 1
ATOM 1450 O O . ILE A 1 191 ? 71.221 1.520 -55.493 1.00 51.28 191 ILE A O 1
ATOM 1454 N N . TYR A 1 192 ? 71.489 3.562 -56.384 1.00 40.91 192 TYR A N 1
ATOM 1455 C CA . TYR A 1 192 ? 70.113 3.691 -56.858 1.00 40.91 192 TYR A CA 1
ATOM 1456 C C . TYR A 1 192 ? 69.945 2.843 -58.123 1.00 40.91 192 TYR A C 1
ATOM 1458 O O . TYR A 1 192 ? 70.470 3.184 -59.180 1.00 40.91 192 TYR A O 1
ATOM 1466 N N . ALA A 1 193 ? 69.185 1.752 -58.039 1.00 48.59 193 ALA A N 1
ATOM 1467 C CA . ALA A 1 193 ? 68.597 1.158 -59.231 1.00 48.59 193 ALA A CA 1
ATOM 1468 C C . ALA A 1 193 ? 67.445 2.066 -59.685 1.00 48.59 193 ALA A C 1
ATOM 1470 O O . ALA A 1 193 ? 66.386 2.101 -59.056 1.00 48.59 193 ALA A O 1
ATOM 1471 N N . THR A 1 194 ? 67.654 2.832 -60.754 1.00 48.69 194 THR A N 1
ATOM 1472 C CA . THR A 1 194 ? 66.568 3.455 -61.514 1.00 48.69 194 THR A CA 1
ATOM 1473 C C . THR A 1 194 ? 65.727 2.337 -62.124 1.00 48.69 194 THR A C 1
ATOM 1475 O O . THR A 1 194 ? 66.141 1.703 -63.092 1.00 48.69 194 THR A O 1
ATOM 1478 N N . ILE A 1 195 ? 64.577 2.042 -61.519 1.00 52.78 195 ILE A N 1
ATOM 1479 C CA . ILE A 1 195 ? 63.578 1.163 -62.126 1.00 52.78 195 ILE A CA 1
ATOM 1480 C C . ILE A 1 195 ? 62.849 2.010 -63.165 1.00 52.78 195 ILE A C 1
ATOM 1482 O O . ILE A 1 195 ? 62.086 2.908 -62.809 1.00 52.78 195 ILE A O 1
ATOM 1486 N N . ASP A 1 196 ? 63.153 1.748 -64.431 1.00 46.00 196 ASP A N 1
ATOM 1487 C CA . ASP A 1 196 ? 62.487 2.351 -65.578 1.00 46.00 196 ASP A CA 1
ATOM 1488 C C . ASP A 1 196 ? 61.042 1.836 -65.623 1.00 46.00 196 ASP A C 1
ATOM 1490 O O . ASP A 1 196 ? 60.796 0.630 -65.731 1.00 46.00 196 ASP A O 1
ATOM 1494 N N . PHE A 1 197 ? 60.076 2.734 -65.447 1.00 49.91 197 PHE A N 1
ATOM 1495 C CA . PHE A 1 197 ? 58.661 2.407 -65.586 1.00 49.91 197 PHE A CA 1
ATOM 1496 C C . PHE A 1 197 ? 58.263 2.607 -67.044 1.00 49.91 197 PHE A C 1
ATOM 1498 O O . PHE A 1 197 ? 57.613 3.593 -67.386 1.00 49.91 197 PHE A O 1
ATOM 1505 N N . ASP A 1 198 ? 58.623 1.650 -67.897 1.00 47.22 198 ASP A N 1
ATOM 1506 C CA . ASP A 1 198 ? 58.026 1.575 -69.224 1.00 47.22 198 ASP A CA 1
ATOM 1507 C C . ASP A 1 198 ? 56.545 1.193 -69.090 1.00 47.22 198 ASP A C 1
ATOM 1509 O O . ASP A 1 198 ? 56.169 0.102 -68.648 1.00 47.22 198 ASP A O 1
ATOM 1513 N N . GLU A 1 199 ? 55.700 2.136 -69.497 1.00 54.75 199 GLU A N 1
ATOM 1514 C CA . GLU A 1 199 ? 54.236 2.203 -69.404 1.00 54.75 199 GLU A CA 1
ATOM 1515 C C . GLU A 1 199 ? 53.480 1.061 -70.131 1.00 54.75 199 GLU A C 1
ATOM 1517 O O . GLU A 1 199 ? 52.252 1.045 -70.176 1.00 54.75 199 GLU A O 1
ATOM 1522 N N . ALA A 1 200 ? 54.178 0.059 -70.677 1.00 50.78 200 ALA A N 1
ATOM 1523 C CA . ALA A 1 200 ? 53.603 -0.928 -71.593 1.00 50.78 200 ALA A CA 1
ATOM 1524 C C . ALA A 1 200 ? 53.344 -2.334 -71.013 1.00 50.78 200 ALA A C 1
ATOM 1526 O O . ALA A 1 200 ? 52.756 -3.158 -71.708 1.00 50.78 200 ALA A O 1
ATOM 1527 N N . ASN A 1 201 ? 53.713 -2.643 -69.763 1.00 49.28 201 ASN A N 1
ATOM 1528 C CA . ASN A 1 201 ? 53.516 -3.992 -69.200 1.00 49.28 201 ASN A CA 1
ATOM 1529 C C . ASN A 1 201 ? 52.733 -3.995 -67.876 1.00 49.28 201 ASN A C 1
ATOM 1531 O O . ASN A 1 201 ? 53.227 -4.409 -66.828 1.00 49.28 201 ASN A O 1
ATOM 1535 N N . GLN A 1 202 ? 51.458 -3.596 -67.926 1.00 54.28 202 GLN A N 1
ATOM 1536 C CA . GLN A 1 202 ? 50.486 -3.855 -66.852 1.00 54.28 202 GLN A CA 1
ATOM 1537 C C . GLN A 1 202 ? 49.926 -5.290 -66.908 1.00 54.28 202 GLN A C 1
ATOM 1539 O O . GLN A 1 202 ? 48.718 -5.502 -66.999 1.00 54.28 202 GLN A O 1
ATOM 1544 N N . ALA A 1 203 ? 50.785 -6.306 -66.831 1.00 51.78 203 ALA A N 1
ATOM 1545 C CA . ALA A 1 203 ? 50.325 -7.684 -66.693 1.00 51.78 203 ALA A CA 1
ATOM 1546 C C . ALA A 1 203 ? 51.191 -8.457 -65.698 1.00 51.78 203 ALA A C 1
ATOM 1548 O O . ALA A 1 203 ? 52.353 -8.744 -65.963 1.00 51.78 203 ALA A O 1
ATOM 1549 N N . GLY A 1 204 ? 50.587 -8.863 -64.576 1.00 54.59 204 GLY A N 1
ATOM 1550 C CA . GLY A 1 204 ? 50.943 -10.164 -64.008 1.00 54.59 204 GLY A CA 1
ATOM 1551 C C . GLY A 1 204 ? 51.359 -10.273 -62.546 1.00 54.59 204 GLY A C 1
ATOM 1552 O O . GLY A 1 204 ? 51.796 -11.355 -62.181 1.00 54.59 204 GLY A O 1
ATOM 1553 N N . PHE A 1 205 ? 51.179 -9.273 -61.677 1.00 49.28 205 PHE A N 1
ATOM 1554 C CA . PHE A 1 205 ? 51.257 -9.528 -60.227 1.00 49.28 205 PHE A CA 1
ATOM 1555 C C . PHE A 1 205 ? 50.116 -8.848 -59.468 1.00 49.28 205 PHE A C 1
ATOM 1557 O O . PHE A 1 205 ? 50.195 -7.654 -59.172 1.00 49.28 205 PHE A O 1
ATOM 1564 N N . PRO A 1 206 ? 49.046 -9.580 -59.103 1.00 52.00 206 PRO A N 1
ATOM 1565 C CA . PRO A 1 206 ? 48.030 -9.041 -58.225 1.00 52.00 206 PRO A CA 1
ATOM 1566 C C . PRO A 1 206 ? 48.569 -9.100 -56.794 1.00 52.00 206 PRO A C 1
ATOM 1568 O O . PRO A 1 206 ? 48.258 -10.014 -56.031 1.00 52.00 206 PRO A O 1
ATOM 1571 N N . LEU A 1 207 ? 49.363 -8.105 -56.395 1.00 56.34 207 LEU A N 1
ATOM 1572 C CA . LEU A 1 207 ? 49.467 -7.778 -54.978 1.00 56.34 207 LEU A CA 1
ATOM 1573 C C . LEU A 1 207 ? 48.092 -7.262 -54.560 1.00 56.34 207 LEU A C 1
ATOM 1575 O O . LEU A 1 207 ? 47.743 -6.105 -54.806 1.00 56.34 207 LEU A O 1
ATOM 1579 N N . ARG A 1 208 ? 47.277 -8.148 -53.974 1.00 51.50 208 ARG A N 1
ATOM 1580 C CA . ARG A 1 208 ? 46.019 -7.767 -53.333 1.00 51.50 208 ARG A CA 1
ATOM 1581 C C . ARG A 1 208 ? 46.346 -6.797 -52.203 1.00 51.50 208 ARG A C 1
ATOM 1583 O O . ARG A 1 208 ? 46.630 -7.209 -51.084 1.00 51.50 208 ARG A O 1
ATOM 1590 N N . ARG A 1 209 ? 46.298 -5.498 -52.495 1.00 52.59 209 ARG A N 1
ATOM 1591 C CA . ARG A 1 209 ? 46.171 -4.470 -51.466 1.00 52.59 209 ARG A CA 1
ATOM 1592 C C . ARG A 1 209 ? 44.788 -4.654 -50.856 1.00 52.59 209 ARG A C 1
ATOM 1594 O O . ARG A 1 209 ? 43.784 -4.290 -51.461 1.00 52.59 209 ARG A O 1
ATOM 1601 N N . SER A 1 210 ? 44.729 -5.286 -49.690 1.00 54.50 210 SER A N 1
ATOM 1602 C CA . SER A 1 210 ? 43.569 -5.182 -48.812 1.00 54.50 210 SER A CA 1
ATOM 1603 C C . SER A 1 210 ? 43.296 -3.697 -48.577 1.00 54.50 210 SER A C 1
ATOM 1605 O O . SER A 1 210 ? 44.209 -2.963 -48.192 1.00 54.50 210 SER A O 1
ATOM 1607 N N . ALA A 1 211 ? 42.070 -3.249 -48.855 1.00 55.81 211 ALA A N 1
ATOM 1608 C CA . ALA A 1 211 ? 41.648 -1.890 -48.547 1.00 55.81 211 ALA A CA 1
ATOM 1609 C C . ALA A 1 211 ? 41.922 -1.602 -47.064 1.00 55.81 211 ALA A C 1
ATOM 1611 O O . ALA A 1 211 ? 41.670 -2.458 -46.212 1.00 55.81 211 ALA A O 1
ATOM 1612 N N . ALA A 1 212 ? 42.454 -0.419 -46.756 1.00 55.69 212 ALA A N 1
ATOM 1613 C CA . ALA A 1 212 ? 42.577 0.023 -45.375 1.00 55.69 212 ALA A CA 1
ATOM 1614 C C . ALA A 1 212 ? 41.174 0.006 -44.749 1.00 55.69 212 ALA A C 1
ATOM 1616 O O . ALA A 1 212 ? 40.270 0.691 -45.231 1.00 55.69 212 ALA A O 1
ATOM 1617 N N . VAL A 1 213 ? 40.979 -0.822 -43.718 1.00 55.50 213 VAL A N 1
ATOM 1618 C CA . VAL A 1 213 ? 39.736 -0.889 -42.939 1.00 55.50 213 VAL A CA 1
ATOM 1619 C C . VAL A 1 213 ? 39.656 0.394 -42.116 1.00 55.50 213 VAL A C 1
ATOM 1621 O O . VAL A 1 213 ? 40.053 0.444 -40.957 1.00 55.50 213 VAL A O 1
ATOM 1624 N N . ASN A 1 214 ? 39.212 1.464 -42.764 1.00 55.75 214 ASN A N 1
ATOM 1625 C CA . ASN A 1 214 ? 39.307 2.830 -42.262 1.00 55.75 214 ASN A CA 1
ATOM 1626 C C . ASN A 1 214 ? 38.158 3.229 -41.326 1.00 55.75 214 ASN A C 1
ATOM 1628 O O . ASN A 1 214 ? 37.851 4.410 -41.226 1.00 55.75 214 ASN A O 1
ATOM 1632 N N . ASP A 1 215 ? 37.500 2.283 -40.648 1.00 52.88 215 ASP A N 1
ATOM 1633 C CA . ASP A 1 215 ? 36.347 2.655 -39.818 1.00 52.88 215 ASP A CA 1
ATOM 1634 C C . ASP A 1 215 ? 36.030 1.722 -38.641 1.00 52.88 215 ASP A C 1
ATOM 1636 O O . ASP A 1 215 ? 34.873 1.522 -38.271 1.00 52.88 215 ASP A O 1
ATOM 1640 N N . LEU A 1 216 ? 37.057 1.199 -37.962 1.00 54.84 216 LEU A N 1
ATOM 1641 C CA . LEU A 1 216 ? 36.857 0.588 -36.636 1.00 54.84 216 LEU A CA 1
ATOM 1642 C C . LEU A 1 216 ? 36.191 1.563 -35.638 1.00 54.84 216 LEU A C 1
ATOM 1644 O O . LEU A 1 216 ? 35.488 1.120 -34.731 1.00 54.84 216 LEU A O 1
ATOM 1648 N N . SER A 1 217 ? 36.333 2.879 -35.848 1.00 58.31 217 SER A N 1
ATOM 1649 C CA . SER A 1 217 ? 35.629 3.933 -35.106 1.00 58.31 217 SER A CA 1
ATOM 1650 C C . SER A 1 217 ? 34.108 3.900 -35.272 1.00 58.31 217 SER A C 1
ATOM 1652 O O . SER A 1 217 ? 33.403 4.187 -34.310 1.00 58.31 217 SER A O 1
ATOM 1654 N N . LYS A 1 218 ? 33.575 3.513 -36.441 1.00 53.75 218 LYS A N 1
ATOM 1655 C CA . LYS A 1 218 ? 32.118 3.398 -36.654 1.00 53.75 218 LYS A CA 1
ATOM 1656 C C . LYS A 1 218 ? 31.527 2.125 -36.060 1.00 53.75 218 LYS A C 1
ATOM 1658 O O . LYS A 1 218 ? 30.387 2.145 -35.607 1.00 53.75 218 LYS A O 1
ATOM 1663 N N . VAL A 1 219 ? 32.299 1.037 -36.027 1.00 57.06 219 VAL A N 1
ATOM 1664 C CA . VAL A 1 219 ? 31.864 -0.230 -35.411 1.00 57.06 219 VAL A CA 1
ATOM 1665 C C . VAL A 1 219 ? 31.806 -0.105 -33.883 1.00 57.06 219 VAL A C 1
ATOM 1667 O O . VAL A 1 219 ? 30.891 -0.648 -33.271 1.00 57.06 219 VAL A O 1
ATOM 1670 N N . GLY A 1 220 ? 32.735 0.647 -33.276 1.00 58.06 220 GLY A N 1
ATOM 1671 C CA . GLY A 1 220 ? 32.691 1.000 -31.850 1.00 58.06 220 GLY A CA 1
ATOM 1672 C C . GLY A 1 220 ? 31.494 1.892 -31.515 1.00 58.06 220 GLY A C 1
ATOM 1673 O O . GLY A 1 220 ? 30.605 1.464 -30.784 1.00 58.06 220 GLY A O 1
ATOM 1674 N N . LEU A 1 221 ? 31.395 3.062 -32.166 1.00 60.66 221 LEU A N 1
ATOM 1675 C CA . LEU A 1 221 ? 30.325 4.040 -31.915 1.00 60.66 221 LEU A CA 1
ATOM 1676 C C . LEU A 1 221 ? 28.917 3.451 -32.091 1.00 60.66 221 LEU A C 1
ATOM 1678 O O . LEU A 1 221 ? 28.068 3.635 -31.223 1.00 60.66 221 LEU A O 1
ATOM 1682 N N . SER A 1 222 ? 28.683 2.674 -33.156 1.00 66.12 222 SER A N 1
ATOM 1683 C CA . SER A 1 222 ? 27.389 2.014 -33.378 1.00 66.12 222 SER A CA 1
ATOM 1684 C C . SER A 1 222 ? 27.049 1.012 -32.272 1.00 66.12 222 SER A C 1
ATOM 1686 O O . SER A 1 222 ? 25.879 0.839 -31.940 1.00 66.12 222 SER A O 1
ATOM 1688 N N . ARG A 1 223 ? 28.053 0.343 -31.693 1.00 71.12 223 ARG A N 1
ATOM 1689 C CA . ARG A 1 223 ? 27.857 -0.644 -30.628 1.00 71.12 223 ARG A CA 1
ATOM 1690 C C . ARG A 1 223 ? 27.621 0.021 -29.275 1.00 71.12 223 ARG A C 1
ATOM 1692 O O . ARG A 1 223 ? 26.774 -0.446 -28.519 1.00 71.12 223 ARG A O 1
ATOM 1699 N N . GLU A 1 224 ? 28.318 1.114 -28.975 1.00 74.06 224 GLU A N 1
ATOM 1700 C CA . GLU A 1 224 ? 28.076 1.914 -27.768 1.00 74.06 224 GLU A CA 1
ATOM 1701 C C . GLU A 1 224 ? 26.686 2.584 -27.772 1.00 74.06 224 GLU A C 1
ATOM 1703 O O . GLU A 1 224 ? 25.980 2.559 -26.757 1.00 74.06 224 GLU A O 1
ATOM 1708 N N . GLU A 1 225 ? 26.249 3.135 -28.908 1.00 78.50 225 GLU A N 1
ATOM 1709 C CA . GLU A 1 225 ? 24.907 3.719 -29.058 1.00 78.50 225 GLU A CA 1
ATOM 1710 C C . GLU A 1 225 ? 23.807 2.656 -28.916 1.00 78.50 225 GLU A C 1
ATOM 1712 O O . GLU A 1 225 ? 22.802 2.867 -28.229 1.00 78.50 225 GLU A O 1
ATOM 1717 N N . GLU A 1 226 ? 24.020 1.473 -29.495 1.00 78.31 226 GLU A N 1
ATOM 1718 C CA . GLU A 1 226 ? 23.081 0.358 -29.398 1.00 78.31 226 GLU A CA 1
ATOM 1719 C C . GLU A 1 226 ? 22.980 -0.211 -27.974 1.00 78.31 226 GLU A C 1
ATOM 1721 O O . GLU A 1 226 ? 21.875 -0.485 -27.496 1.00 78.31 226 GLU A O 1
ATOM 1726 N N . LEU A 1 227 ? 24.098 -0.307 -27.247 1.00 81.38 227 LEU A N 1
ATOM 1727 C CA . LEU A 1 227 ? 24.100 -0.674 -25.828 1.00 81.38 227 LEU A CA 1
ATOM 1728 C C . LEU A 1 227 ? 23.333 0.344 -24.980 1.00 81.38 227 LEU A C 1
ATOM 1730 O O . LEU A 1 227 ? 22.540 -0.042 -24.121 1.00 81.38 227 LEU A O 1
ATOM 1734 N N . THR A 1 228 ? 23.512 1.637 -25.251 1.0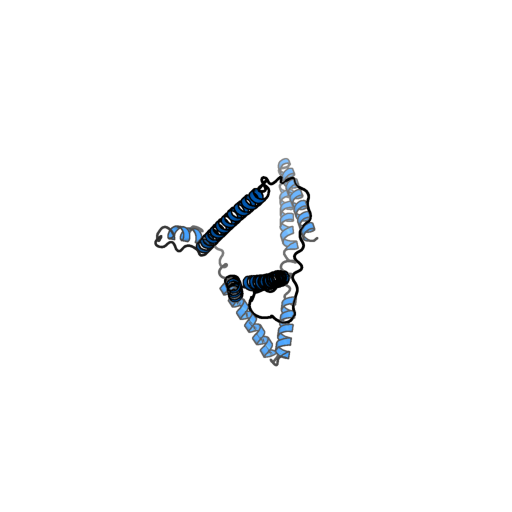0 83.00 228 THR A N 1
ATOM 1735 C CA . THR A 1 228 ? 22.809 2.707 -24.530 1.00 83.00 228 THR A CA 1
ATOM 1736 C C . THR A 1 228 ? 21.296 2.615 -24.740 1.00 83.00 228 THR A C 1
ATOM 1738 O O . THR A 1 228 ? 20.531 2.708 -23.776 1.00 83.00 228 THR A O 1
ATOM 1741 N N . ARG A 1 229 ? 20.850 2.350 -25.977 1.00 85.38 229 ARG A N 1
ATOM 1742 C CA . ARG A 1 229 ? 19.424 2.161 -26.287 1.00 85.38 229 ARG A CA 1
ATOM 1743 C C . ARG A 1 229 ? 18.844 0.934 -25.580 1.00 85.38 229 ARG A C 1
ATOM 1745 O O . ARG A 1 229 ? 17.800 1.033 -24.943 1.00 85.38 229 ARG A O 1
ATOM 1752 N N . ARG A 1 230 ? 19.550 -0.201 -25.624 1.00 84.56 230 ARG A N 1
ATOM 1753 C CA . ARG A 1 230 ? 19.113 -1.457 -24.987 1.00 84.56 230 ARG A CA 1
ATOM 1754 C C . ARG A 1 230 ? 19.052 -1.358 -23.460 1.00 84.56 230 ARG A C 1
ATOM 1756 O O . ARG A 1 230 ? 18.138 -1.909 -22.853 1.00 84.56 230 ARG A O 1
ATOM 1763 N N . ILE A 1 231 ? 19.973 -0.621 -22.833 1.00 85.56 231 ILE A N 1
ATOM 1764 C CA . ILE A 1 231 ? 19.926 -0.329 -21.389 1.00 85.56 231 ILE A CA 1
ATOM 1765 C C . ILE A 1 231 ? 18.688 0.514 -21.043 1.00 85.56 231 ILE A C 1
ATOM 1767 O O . ILE A 1 231 ? 18.041 0.264 -20.023 1.00 85.56 231 ILE A O 1
ATOM 1771 N N . GLY A 1 232 ? 18.328 1.483 -21.891 1.00 89.19 232 GLY A N 1
ATOM 1772 C CA . GLY A 1 232 ? 17.093 2.261 -21.750 1.00 89.19 232 GLY A CA 1
ATOM 1773 C C . GLY A 1 232 ? 15.839 1.384 -21.803 1.00 89.19 232 GLY A C 1
ATOM 1774 O O . GLY A 1 232 ? 15.017 1.426 -20.886 1.00 89.19 232 GLY A O 1
ATOM 1775 N N . ASP A 1 233 ? 15.741 0.530 -22.823 1.00 87.38 233 ASP A N 1
ATOM 1776 C CA . ASP A 1 233 ? 14.611 -0.389 -23.011 1.00 87.38 233 ASP A CA 1
ATOM 1777 C C . ASP A 1 233 ? 14.484 -1.396 -21.851 1.00 87.38 233 ASP A C 1
ATOM 1779 O O . ASP A 1 233 ? 13.378 -1.685 -21.387 1.00 87.38 233 ASP A O 1
ATOM 1783 N N . LEU A 1 234 ? 15.610 -1.894 -21.325 1.00 89.00 234 LEU A N 1
ATOM 1784 C CA . LEU A 1 234 ? 15.631 -2.796 -20.173 1.00 89.00 234 LEU A CA 1
ATOM 1785 C C . LEU A 1 234 ? 15.158 -2.097 -18.891 1.00 89.00 234 LEU A C 1
ATOM 1787 O O . LEU A 1 234 ? 14.363 -2.661 -18.141 1.00 89.00 234 LEU A O 1
ATOM 1791 N N . ASN A 1 235 ? 15.596 -0.860 -18.642 1.00 88.38 235 ASN A N 1
ATOM 1792 C CA . ASN A 1 235 ? 15.144 -0.079 -17.486 1.00 88.38 235 ASN A CA 1
ATOM 1793 C C . ASN A 1 235 ? 13.633 0.198 -17.526 1.00 88.38 235 ASN A C 1
ATOM 1795 O O . ASN A 1 235 ? 12.959 0.148 -16.48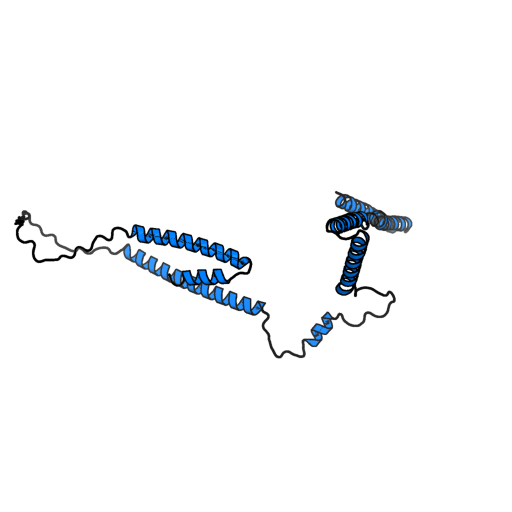9 1.00 88.38 235 ASN A O 1
ATOM 1799 N N . GLN A 1 236 ? 13.090 0.443 -18.719 1.00 89.50 236 GLN A N 1
ATOM 1800 C CA . GLN A 1 236 ? 11.653 0.588 -18.925 1.00 89.50 236 GLN A CA 1
ATOM 1801 C C . GLN A 1 236 ? 10.917 -0.731 -18.634 1.00 89.50 236 GLN A C 1
ATOM 1803 O O . GLN A 1 236 ? 9.968 -0.747 -17.849 1.00 89.50 236 GLN A O 1
ATOM 1808 N N . ALA A 1 237 ? 11.403 -1.856 -19.166 1.00 86.62 237 ALA A N 1
ATOM 1809 C CA . ALA A 1 237 ? 10.815 -3.175 -18.926 1.00 86.62 237 ALA A CA 1
ATOM 1810 C C . ALA A 1 237 ? 10.879 -3.606 -17.446 1.00 86.62 237 ALA A C 1
ATOM 1812 O O . ALA A 1 237 ? 9.933 -4.193 -16.928 1.00 86.62 237 ALA A O 1
ATOM 1813 N N . VAL A 1 238 ? 11.951 -3.261 -16.723 1.00 88.12 238 VAL A N 1
ATOM 1814 C CA . VAL A 1 238 ? 12.060 -3.479 -15.268 1.00 88.12 238 VAL A CA 1
ATOM 1815 C C . VAL A 1 238 ? 11.033 -2.642 -14.500 1.00 88.12 238 VAL A C 1
ATOM 1817 O O . VAL A 1 238 ? 10.498 -3.095 -13.486 1.00 88.12 238 VAL A O 1
ATOM 1820 N N . SER A 1 239 ? 10.734 -1.431 -14.968 1.00 86.62 239 SER A N 1
ATOM 1821 C CA . SER A 1 239 ? 9.719 -0.571 -14.350 1.00 86.62 239 SER A CA 1
ATOM 1822 C C . SER A 1 239 ? 8.302 -1.114 -14.563 1.00 86.62 239 SER A C 1
ATOM 1824 O O . SER A 1 239 ? 7.500 -1.090 -13.633 1.00 86.62 239 SER A O 1
ATOM 1826 N N . GLU A 1 240 ? 8.019 -1.68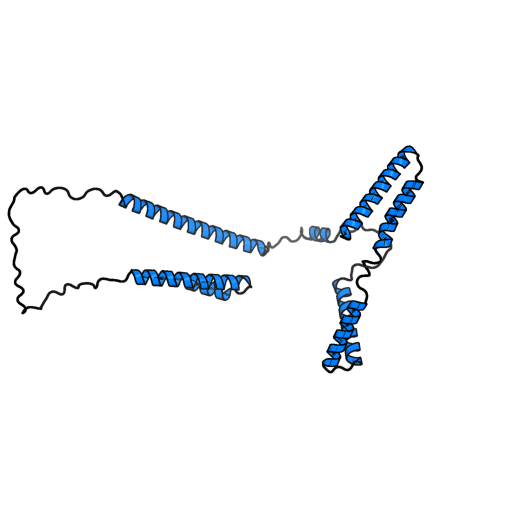7 -15.733 1.00 83.50 240 GLU A N 1
ATOM 1827 C CA . GLU A 1 240 ? 6.754 -2.381 -16.033 1.00 83.50 240 GLU A CA 1
ATOM 1828 C C . GLU A 1 240 ? 6.634 -3.729 -15.292 1.00 83.50 240 GLU A C 1
ATOM 1830 O O . GLU A 1 240 ? 5.562 -4.101 -14.819 1.00 83.50 240 GLU A O 1
ATOM 1835 N N . ALA A 1 241 ? 7.744 -4.434 -15.067 1.00 86.62 241 ALA A N 1
ATOM 1836 C CA . ALA A 1 241 ? 7.752 -5.646 -14.248 1.00 86.62 241 ALA A CA 1
ATOM 1837 C C . ALA A 1 241 ? 7.423 -5.364 -12.772 1.00 86.62 241 ALA A C 1
ATOM 1839 O O . ALA A 1 241 ? 6.771 -6.175 -12.113 1.00 86.62 241 ALA A O 1
ATOM 1840 N N . LYS A 1 242 ? 7.805 -4.190 -12.247 1.00 84.75 242 LYS A N 1
ATOM 1841 C CA . LYS A 1 242 ? 7.451 -3.768 -10.878 1.00 84.75 242 LYS A CA 1
ATOM 1842 C C . LYS A 1 242 ? 5.946 -3.576 -10.677 1.00 84.75 242 LYS A C 1
ATOM 1844 O O . LYS A 1 242 ? 5.494 -3.651 -9.537 1.00 84.75 242 LYS A O 1
ATOM 1849 N N . THR A 1 243 ? 5.178 -3.353 -11.744 1.00 81.81 243 THR A N 1
ATOM 1850 C CA . THR A 1 243 ? 3.709 -3.277 -11.685 1.00 81.81 243 THR A CA 1
ATOM 1851 C C . THR A 1 243 ? 3.026 -4.629 -11.925 1.00 81.81 243 THR A C 1
ATOM 1853 O O . THR A 1 243 ? 1.804 -4.703 -11.842 1.00 81.81 243 THR A O 1
ATOM 1856 N N . GLY A 1 244 ? 3.797 -5.706 -12.138 1.00 82.50 244 GLY A N 1
ATOM 1857 C CA . GLY A 1 244 ? 3.311 -7.089 -12.216 1.00 82.50 244 GLY A CA 1
ATOM 1858 C C . GLY A 1 244 ? 3.349 -7.731 -13.609 1.00 82.50 244 GLY A C 1
ATOM 1859 O O . GLY A 1 244 ? 2.924 -8.877 -13.737 1.00 82.50 244 GLY A O 1
ATOM 1860 N N . HIS A 1 245 ? 3.860 -7.046 -14.639 1.00 79.62 245 HIS A N 1
ATOM 1861 C CA . HIS A 1 245 ? 3.917 -7.555 -16.018 1.00 79.62 245 HIS A CA 1
ATOM 1862 C C . HIS A 1 245 ? 5.344 -7.957 -16.424 1.00 79.62 245 HIS A C 1
ATOM 1864 O O . HIS A 1 245 ? 6.166 -7.106 -16.758 1.00 79.62 245 HIS A O 1
ATOM 1870 N N . PHE A 1 246 ? 5.645 -9.259 -16.408 1.00 87.19 246 PHE A N 1
ATOM 1871 C CA . PHE A 1 246 ? 7.010 -9.779 -16.601 1.00 87.19 246 PHE A CA 1
ATOM 1872 C C . PHE A 1 246 ? 7.351 -10.192 -18.040 1.00 87.19 246 PHE A C 1
ATOM 1874 O O . PHE A 1 246 ? 8.532 -10.237 -18.376 1.00 87.19 246 PHE A O 1
ATOM 1881 N N . ASP A 1 247 ? 6.356 -10.416 -18.901 1.00 86.69 247 ASP A N 1
ATOM 1882 C CA . ASP A 1 247 ? 6.554 -10.979 -20.248 1.00 86.69 247 ASP A CA 1
ATOM 1883 C C . ASP A 1 247 ? 7.515 -10.135 -21.112 1.00 86.69 247 ASP A C 1
ATOM 1885 O O . ASP A 1 247 ? 8.397 -10.656 -21.793 1.00 86.69 247 ASP A O 1
ATOM 1889 N N . LYS A 1 248 ? 7.413 -8.801 -21.024 1.00 83.50 248 LYS A N 1
ATOM 1890 C CA . LYS A 1 248 ? 8.313 -7.870 -21.731 1.00 83.50 248 LYS A CA 1
ATOM 1891 C C . LYS A 1 248 ? 9.739 -7.871 -21.187 1.00 83.50 248 LYS A C 1
ATOM 1893 O O . LYS A 1 248 ? 10.681 -7.641 -21.943 1.00 83.50 248 LYS A O 1
ATOM 1898 N N . LEU A 1 249 ? 9.905 -8.073 -19.880 1.00 87.00 249 LEU A N 1
ATOM 1899 C CA . LEU A 1 249 ? 11.226 -8.124 -19.259 1.00 87.00 249 LEU A CA 1
ATOM 1900 C C . LEU A 1 249 ? 11.962 -9.396 -19.684 1.00 87.00 249 LEU A C 1
ATOM 1902 O O . LEU A 1 249 ? 13.150 -9.337 -19.987 1.00 87.00 249 LEU A O 1
ATOM 1906 N N . GLU A 1 250 ? 11.252 -10.519 -19.744 1.00 83.75 250 GLU A N 1
ATOM 1907 C CA . GLU A 1 250 ? 11.802 -11.797 -20.195 1.00 83.75 250 GLU A CA 1
ATOM 1908 C C . GLU A 1 250 ? 12.256 -11.719 -21.659 1.00 83.75 250 GLU A C 1
ATOM 1910 O O . GLU A 1 250 ? 13.419 -11.995 -21.953 1.00 83.75 250 GLU A O 1
ATOM 1915 N N . GLN A 1 251 ? 11.413 -11.169 -22.541 1.00 85.75 251 GLN A N 1
ATOM 1916 C CA . GLN A 1 251 ? 11.760 -10.937 -23.947 1.00 85.75 251 GLN A CA 1
ATOM 1917 C C . GLN A 1 251 ? 13.020 -10.065 -24.117 1.00 85.75 251 GLN A C 1
ATOM 1919 O O . GLN A 1 251 ? 13.900 -10.386 -24.914 1.00 85.75 251 GLN A O 1
ATOM 1924 N N . LYS A 1 252 ? 13.146 -8.972 -23.349 1.00 84.75 252 LYS A N 1
ATOM 1925 C CA . LYS A 1 252 ? 14.304 -8.062 -23.439 1.00 84.75 252 LYS A CA 1
ATOM 1926 C C . LYS A 1 252 ? 15.595 -8.660 -22.882 1.00 84.75 252 LYS A C 1
ATOM 1928 O O . LYS A 1 252 ? 16.678 -8.290 -23.332 1.00 84.75 252 LYS A O 1
ATOM 1933 N N . ILE A 1 253 ? 15.498 -9.576 -21.921 1.00 84.69 253 ILE A N 1
ATOM 1934 C CA . ILE A 1 253 ? 16.652 -10.316 -21.398 1.00 84.69 253 ILE A CA 1
ATOM 1935 C C . ILE A 1 253 ? 17.152 -11.336 -22.425 1.00 84.69 253 ILE A C 1
ATOM 1937 O O . ILE A 1 253 ? 18.362 -11.510 -22.551 1.00 84.69 253 ILE A O 1
ATOM 1941 N N . ASP A 1 254 ? 16.258 -11.986 -23.167 1.00 84.44 254 ASP A N 1
ATOM 1942 C CA . ASP A 1 254 ? 16.653 -12.956 -24.192 1.00 84.44 254 ASP A CA 1
ATOM 1943 C C . ASP A 1 254 ? 17.275 -12.277 -25.424 1.00 84.44 254 ASP A C 1
ATOM 1945 O O . ASP A 1 254 ? 18.331 -12.706 -25.884 1.00 84.44 254 ASP A O 1
ATOM 1949 N N . GLU A 1 255 ? 16.752 -11.123 -25.856 1.00 80.75 255 GLU A N 1
ATOM 1950 C CA . GLU A 1 255 ? 17.379 -10.282 -26.897 1.00 80.75 255 GLU A CA 1
ATOM 1951 C C . GLU A 1 255 ? 18.805 -9.811 -26.526 1.00 80.75 255 GLU A C 1
ATOM 1953 O O . GLU A 1 255 ? 19.623 -9.519 -27.402 1.00 80.75 255 GLU A O 1
ATOM 1958 N N . LEU A 1 256 ? 19.123 -9.727 -25.228 1.00 79.25 256 LEU A N 1
ATOM 1959 C CA . LEU A 1 256 ? 20.467 -9.403 -24.737 1.00 79.25 256 LEU A CA 1
ATOM 1960 C C . LEU A 1 256 ? 21.413 -10.610 -24.708 1.00 79.25 256 LEU A C 1
ATOM 1962 O O . LEU A 1 256 ? 22.624 -10.404 -24.691 1.00 79.25 256 LEU A O 1
ATOM 1966 N N . LYS A 1 257 ? 20.895 -11.845 -24.677 1.00 76.69 257 LYS A N 1
ATOM 1967 C CA . LYS A 1 257 ? 21.717 -13.068 -24.684 1.00 76.69 257 LYS A CA 1
ATOM 1968 C C . LYS A 1 257 ? 22.172 -13.463 -26.085 1.00 76.69 257 LYS A C 1
ATOM 1970 O O . LYS A 1 257 ? 23.260 -14.013 -26.218 1.00 76.69 257 LYS A O 1
ATOM 1975 N N . ASP A 1 258 ? 21.353 -13.183 -27.095 1.00 65.56 258 ASP A N 1
ATOM 1976 C CA . ASP A 1 258 ? 21.589 -13.593 -28.486 1.00 65.56 258 ASP A CA 1
ATOM 1977 C C . ASP A 1 258 ? 22.492 -12.620 -29.278 1.00 65.56 258 ASP A C 1
ATOM 1979 O O . ASP A 1 258 ? 22.644 -12.758 -30.493 1.00 65.56 258 ASP A O 1
ATOM 1983 N N . SER A 1 259 ? 23.103 -11.634 -28.609 1.00 61.06 259 SER A N 1
ATOM 1984 C CA . SER A 1 259 ? 23.878 -10.537 -29.211 1.00 61.06 259 SER A CA 1
ATOM 1985 C C . SER A 1 259 ? 25.322 -10.472 -28.731 1.00 61.06 259 SER A C 1
ATOM 1987 O O . SER A 1 259 ? 26.126 -9.880 -29.490 1.00 61.06 259 SER A O 1
#

pLDDT: mean 70.67, std 17.02, range [36.25, 94.69]

Foldseek 3Di:
DVVVVLVVVLVVLVVQLVVLVVVCVVVVDCPSNVVSVVVNVVSCVVPVPPPVCVVPCVVVVVVLVVQLVVVVVVPDDSVRSVVVSVVVVVVVVVVCCVVPVPPDDDDDDDDPDDDDVVVVVVVVVVPDPDDPPPPPVVVVVVVVVVVVVVVVVVVVVVVVVVVVVVVVVVVVVDPDDDDDDDPDDDDDDDDDDPPDPPVPDPDDDPPPPDPDPPPPVVVVVVVVVVVVVLVVQLVVQVVVVVVPDNPSNVVSVVVVVVD

Radius of gyration: 46.06 Å; chains: 1; bounding box: 123×59×130 Å

Sequence (259 aa):
IKDVIINQKITDKVDNLNQAVSETKLTGDFSKVEQALAELKSLSLDQKNESFNVGKNSDLQSVRDSVRGTLVGNGLSKTEATKLSKSFSDIRKELNEKLFGNSNNNNNGLKNNEEPIYAQVNKKKTGQATSPEEPIYAQVAKKVSAKIDQLNEATSAINRKIDRINKIASAGKGVGGFSGARQSASPEEPIYATIDFDEANQAGFPLRRSAAVNDLSKVGLSREEELTRRIGDLNQAVSEAKTGHFDKLEQKIDELKDS

InterPro domains:
  IPR005169 CagA exotoxin, phosphopeptide substrate mimic region [PF03507] (202-234)
  IPR045157 CagA, N-terminal [PF18971] (1-94)

Secondary structure (DSSP, 8-state):
-HHHHHHHHHHHHHHHHHHHHHHHHHH---HHHHHHHHHHHHHHHHHHTTSTT-S-HHHHHHHHHHHHHHHHHTT--HHHHHHHHHHHHHHHHHHHHHHH-TT----------S--HHHHHHHHTTS--------HHHHHHHHHHHHHHHHHHHHHHHHHHHHHHHHHHHHTT-------------------------TT---S-----PPP-TTHHHHHHHHHHHHHHHHHHHHHHHHHHTTT--HHHHHHHHHHH--

Organism: Helicobacter pylori (NCBI:txid210)